Protein AF-A0A7K7KHA4-F1 (afdb_monomer)

InterPro domains:
  IPR028133 Dynamitin [PF04912] (7-176)
  IPR028133 Dynamitin [PTHR15346] (6-175)

Organism: Agelaius phoeniceus (NCBI:txid39638)

Secondary structure (DSSP, 8-state):
---HHHHHHHHHHHHHHHTT----------PPPSSS---------HHHHHHHHHHHHHHHHHHHHHHHHHH-----TT-TTTTTTTTS-HHHHHHHHHHHHHHT-HHHHHHHHHHHHHHHHHHHHHHHHHHHHHHHHHHHHHHHHHHHHHHHHHHHHHHHHHHHHHHHHHHHHHHHHTT-

Radius of gyration: 58.93 Å; Cα contacts (8 Å, |Δi|>4): 11; chains: 1; bounding box: 104×29×166 Å

pLDDT: mean 78.44, std 16.61, range [33.56, 96.31]

Sequence (180 aa):
PLPAVPRRLLQQLEVAKCSKATPGKGPARATPPAGDAVTFELYWRPEQDQFAQSAKVSELEKRLAQLEAAMRCEPDSQNPLLVGLKGSSLMDTVQVLQAKVNVLDVAVLDQVEARLQSVLGKVNEIAKHKATVQDADTQSKIHQLYETLQSWDAVASALPDVVQRLVTLRDLHEQGEGWG

Solvent-accessible surface area (backbone atoms only — not comparable to full-atom values): 10953 Å² total; per-residue (Å²): 132,82,60,74,62,67,59,51,51,56,52,54,50,54,54,63,52,69,76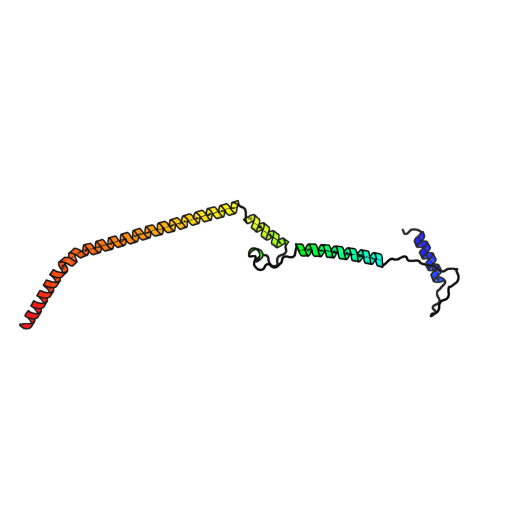,64,81,72,93,78,83,85,86,83,95,72,90,78,78,97,73,95,75,92,84,82,85,81,91,76,64,69,65,60,56,50,48,54,51,50,52,53,51,52,51,49,51,53,54,48,52,52,50,46,65,74,64,58,71,75,82,66,85,79,48,77,85,46,69,87,42,73,90,54,55,73,67,55,42,50,50,52,50,50,54,51,53,64,61,63,34,65,71,55,48,51,52,52,49,53,51,49,54,51,50,52,52,52,53,50,51,50,54,52,52,50,52,54,52,50,51,53,53,52,51,52,52,52,50,52,52,49,53,54,54,58,66,42,49,66,53,60,69,48,43,62,61,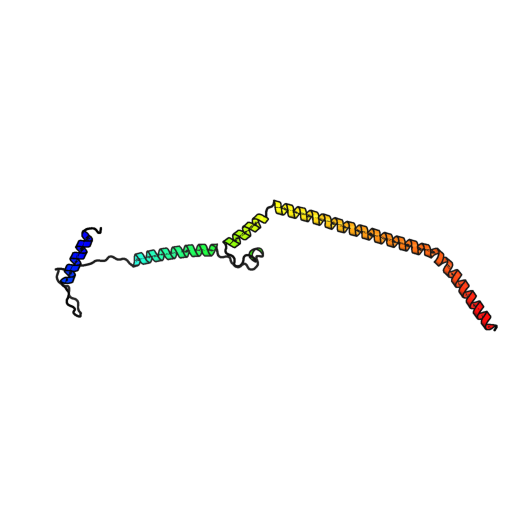53,51,51,50,53,50,54,51,49,56,50,49,56,52,54,60,72,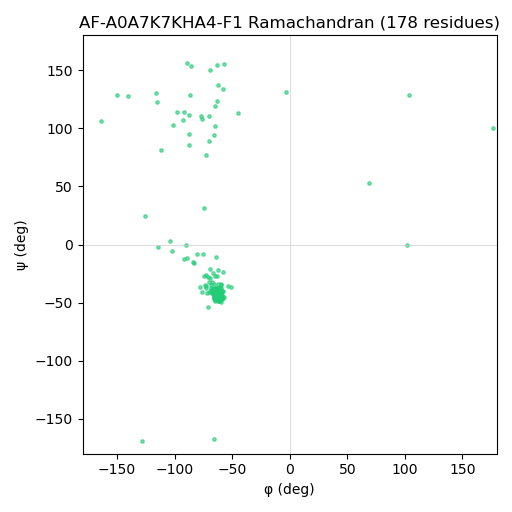76,106

Structure (mmCIF, N/CA/C/O backbone):
data_AF-A0A7K7KHA4-F1
#
_entry.id   AF-A0A7K7KHA4-F1
#
loop_
_atom_site.group_PDB
_atom_site.id
_atom_site.type_symbol
_atom_site.label_atom_id
_atom_site.label_alt_id
_atom_site.label_comp_id
_atom_site.label_asym_id
_atom_site.label_entity_id
_atom_site.label_seq_id
_atom_site.pdbx_PDB_ins_code
_atom_site.Cartn_x
_atom_site.Cartn_y
_atom_site.Cartn_z
_atom_site.occupancy
_atom_site.B_iso_or_equiv
_atom_site.auth_seq_id
_atom_site.auth_comp_id
_atom_site.auth_asym_id
_atom_site.auth_atom_id
_atom_site.pdbx_PDB_model_num
ATOM 1 N N . PRO A 1 1 ? 23.980 -13.673 -67.028 1.00 43.69 1 PRO A N 1
ATOM 2 C CA . PRO A 1 1 ? 24.995 -13.788 -68.109 1.00 43.69 1 PRO A CA 1
ATOM 3 C C . PRO A 1 1 ? 25.937 -12.583 -68.016 1.00 43.69 1 PRO A C 1
ATOM 5 O O . PRO A 1 1 ? 25.503 -11.467 -68.272 1.00 43.69 1 PRO A O 1
ATOM 8 N N . LEU A 1 2 ? 27.167 -12.772 -67.527 1.00 43.91 2 LEU A N 1
ATOM 9 C CA . LEU A 1 2 ? 28.119 -11.662 -67.395 1.00 43.91 2 LEU A CA 1
ATOM 10 C C . LEU A 1 2 ? 28.434 -11.082 -68.789 1.00 43.91 2 LEU A C 1
ATOM 12 O O . LEU A 1 2 ? 28.598 -11.870 -69.726 1.00 43.91 2 LEU A O 1
ATOM 16 N N . PRO A 1 3 ? 28.497 -9.746 -68.940 1.00 53.66 3 PRO A N 1
ATOM 17 C CA . PRO A 1 3 ? 28.736 -9.103 -70.228 1.00 53.66 3 PRO A CA 1
ATOM 18 C C . PRO A 1 3 ? 30.057 -9.578 -70.856 1.00 53.66 3 PRO A C 1
ATOM 20 O O . PRO A 1 3 ? 30.972 -10.027 -70.166 1.00 53.66 3 PRO A O 1
ATOM 23 N N . ALA A 1 4 ? 30.164 -9.499 -72.184 1.00 61.53 4 ALA A N 1
ATOM 24 C CA . ALA A 1 4 ? 31.295 -10.043 -72.948 1.00 61.53 4 ALA A CA 1
ATOM 25 C C . ALA A 1 4 ? 32.669 -9.467 -72.535 1.00 61.53 4 ALA A C 1
ATOM 27 O O . ALA A 1 4 ? 33.697 -10.117 -72.712 1.00 61.53 4 ALA A O 1
ATOM 28 N N . VAL A 1 5 ? 32.678 -8.270 -71.944 1.00 65.94 5 VAL A N 1
ATOM 29 C CA . VAL A 1 5 ? 33.880 -7.522 -71.551 1.00 65.94 5 VAL A CA 1
ATOM 30 C C . VAL A 1 5 ? 34.609 -8.153 -70.349 1.00 65.94 5 VAL A C 1
ATOM 32 O O . VAL A 1 5 ? 35.783 -8.486 -70.509 1.00 65.94 5 VAL A O 1
ATOM 35 N N . PRO A 1 6 ? 33.969 -8.425 -69.190 1.00 70.94 6 PRO A N 1
ATOM 36 C CA . PRO A 1 6 ? 34.631 -9.106 -68.070 1.00 70.94 6 PRO A CA 1
ATOM 37 C C . PRO A 1 6 ? 35.155 -10.507 -68.411 1.00 70.94 6 PRO A C 1
ATOM 39 O O . PRO A 1 6 ? 36.225 -10.884 -67.944 1.00 70.94 6 PRO A O 1
ATOM 42 N N . ARG A 1 7 ? 34.459 -11.272 -69.268 1.00 68.31 7 ARG A N 1
ATOM 43 C CA . ARG A 1 7 ? 34.952 -12.587 -69.723 1.00 68.31 7 ARG A CA 1
ATOM 44 C C . ARG A 1 7 ? 36.208 -12.469 -70.587 1.00 68.31 7 ARG A C 1
ATOM 46 O O . ARG A 1 7 ? 37.140 -13.245 -70.409 1.00 68.31 7 ARG A O 1
ATOM 53 N N . ARG A 1 8 ? 36.246 -11.485 -71.490 1.00 69.62 8 ARG A N 1
ATOM 54 C CA . ARG A 1 8 ? 37.397 -11.235 -72.367 1.00 69.62 8 ARG A CA 1
ATOM 55 C C . ARG A 1 8 ? 38.613 -10.731 -71.587 1.00 69.62 8 ARG A C 1
ATOM 57 O O . ARG A 1 8 ? 39.715 -11.192 -71.850 1.00 69.62 8 ARG A O 1
ATOM 64 N N . LEU A 1 9 ? 38.402 -9.866 -70.592 1.00 73.31 9 LEU A N 1
ATOM 65 C CA . LEU A 1 9 ? 39.447 -9.412 -69.667 1.00 73.31 9 LEU A CA 1
ATOM 66 C C . LEU A 1 9 ? 40.027 -10.573 -68.851 1.00 73.31 9 LEU A C 1
ATOM 68 O O . LEU A 1 9 ? 41.238 -10.749 -68.842 1.00 73.31 9 LEU A O 1
ATOM 72 N N . LEU A 1 10 ? 39.187 -11.419 -68.246 1.00 75.12 10 LEU A N 1
ATOM 73 C CA . LEU A 1 10 ? 39.651 -12.616 -67.528 1.00 75.12 10 LEU A CA 1
ATOM 74 C C . LEU A 1 10 ? 40.469 -13.556 -68.427 1.00 75.12 10 LEU A C 1
ATOM 76 O O . LEU A 1 10 ? 41.502 -14.068 -68.004 1.00 75.12 10 LEU A O 1
ATOM 80 N N . GLN A 1 11 ? 40.051 -13.735 -69.682 1.00 75.81 11 GLN A N 1
ATOM 81 C CA . GLN A 1 11 ? 40.777 -14.562 -70.645 1.00 75.81 11 GLN A CA 1
ATOM 82 C C . GLN A 1 11 ? 42.134 -13.955 -71.041 1.00 75.81 11 GLN A C 1
ATOM 84 O O . GLN A 1 11 ? 43.118 -14.682 -71.144 1.00 75.81 11 GLN A O 1
ATOM 89 N N . GLN A 1 12 ? 42.216 -12.634 -71.218 1.00 72.19 12 GLN A N 1
ATOM 90 C CA . GLN A 1 12 ? 43.480 -11.943 -71.506 1.00 72.19 12 GLN A CA 1
ATOM 91 C C . GLN A 1 12 ? 44.457 -11.982 -70.318 1.00 72.19 12 GLN A C 1
ATOM 93 O O . GLN A 1 12 ? 45.664 -12.086 -70.526 1.00 72.19 12 GLN A O 1
ATOM 98 N N . LEU A 1 13 ? 43.949 -11.984 -69.083 1.00 74.62 13 LEU A N 1
ATOM 99 C CA . LEU A 1 13 ? 44.758 -12.129 -67.868 1.00 74.62 13 LEU A CA 1
ATOM 100 C C . LEU A 1 13 ? 45.335 -13.536 -67.696 1.00 74.62 13 LEU A C 1
ATOM 102 O O . LEU A 1 13 ? 46.496 -13.675 -67.322 1.00 74.62 13 LEU A O 1
ATOM 106 N N . GLU A 1 14 ? 44.556 -14.576 -67.996 1.00 74.62 14 GLU A N 1
ATOM 107 C CA . GLU A 1 14 ? 45.035 -15.967 -67.980 1.00 74.62 14 GLU A CA 1
ATOM 108 C C . GLU A 1 14 ? 46.120 -16.212 -69.047 1.00 74.62 14 GLU A C 1
ATOM 110 O O . GLU A 1 14 ? 47.119 -16.883 -68.776 1.00 74.62 14 GLU A O 1
ATOM 115 N N . VAL A 1 15 ? 45.993 -15.595 -70.230 1.00 72.25 15 VAL A N 1
ATOM 116 C CA . VAL A 1 15 ? 47.018 -15.656 -71.291 1.00 72.25 15 VAL A CA 1
ATOM 117 C C . VAL A 1 15 ? 48.320 -14.965 -70.859 1.00 72.25 15 VAL A C 1
ATOM 119 O O . VAL A 1 15 ? 49.391 -15.554 -70.999 1.00 72.25 15 VAL A O 1
ATOM 122 N N . ALA A 1 16 ? 48.240 -13.770 -70.263 1.00 65.50 16 ALA A N 1
ATOM 123 C CA . ALA A 1 16 ? 49.407 -13.039 -69.749 1.00 65.50 16 ALA A CA 1
ATOM 124 C C . ALA A 1 16 ? 50.054 -13.696 -68.507 1.00 65.50 16 ALA A C 1
ATOM 126 O O . ALA A 1 16 ? 51.222 -13.457 -68.199 1.00 65.50 16 ALA A O 1
ATOM 127 N N . LYS A 1 17 ? 49.312 -14.542 -67.780 1.00 69.19 17 LYS A N 1
ATOM 128 C CA . LYS A 1 17 ? 49.820 -15.349 -66.659 1.00 69.19 17 LYS A CA 1
ATOM 129 C C . LYS A 1 17 ? 50.594 -16.582 -67.139 1.00 69.19 17 LYS A C 1
ATOM 131 O O . LYS A 1 17 ? 51.613 -16.922 -66.541 1.00 69.19 17 LYS A O 1
ATOM 136 N N . CYS A 1 18 ? 50.162 -17.222 -68.230 1.00 51.75 18 CYS A N 1
ATOM 137 C CA . CYS A 1 18 ? 50.874 -18.362 -68.823 1.00 51.75 18 CYS A CA 1
ATOM 138 C C . CYS A 1 18 ? 52.243 -17.990 -69.421 1.00 51.75 18 CYS A C 1
ATOM 140 O O . CYS A 1 18 ? 53.121 -18.846 -69.484 1.00 51.75 18 CYS A O 1
ATOM 142 N N . SER A 1 19 ? 52.465 -16.734 -69.820 1.00 53.62 19 SER A N 1
ATOM 143 C CA . SER A 1 19 ? 53.737 -16.284 -70.406 1.00 53.62 19 SER A CA 1
ATOM 144 C C . SER A 1 19 ? 54.847 -15.971 -69.384 1.00 53.62 19 SER A C 1
ATOM 146 O O . SER A 1 19 ? 55.990 -15.774 -69.791 1.00 53.62 19 SER A O 1
ATOM 148 N N . LYS A 1 20 ? 54.564 -15.952 -68.066 1.00 55.41 20 LYS A N 1
ATOM 149 C CA . LYS A 1 20 ? 55.521 -15.530 -67.011 1.00 55.41 20 LYS A CA 1
ATOM 150 C C . LYS A 1 20 ? 55.762 -16.543 -65.878 1.00 55.41 20 LYS A C 1
ATOM 152 O O . LYS A 1 20 ? 56.153 -16.155 -64.779 1.00 55.41 20 LYS A O 1
ATOM 157 N N . ALA A 1 21 ? 55.555 -17.839 -66.102 1.00 41.06 21 ALA A N 1
ATOM 158 C CA . ALA A 1 21 ? 55.824 -18.856 -65.081 1.00 41.06 21 ALA A CA 1
ATOM 159 C C . ALA A 1 21 ? 57.287 -19.361 -65.099 1.00 41.06 21 ALA A C 1
ATOM 161 O O . ALA A 1 21 ? 57.578 -20.420 -65.648 1.00 41.06 21 ALA A O 1
ATOM 162 N N . THR A 1 22 ? 58.192 -18.654 -64.413 1.00 36.66 22 THR A N 1
ATOM 163 C CA . THR A 1 22 ? 59.414 -19.241 -63.819 1.00 36.66 22 THR A CA 1
ATOM 164 C C . THR A 1 22 ? 59.668 -18.606 -62.443 1.00 36.66 22 THR A C 1
ATOM 166 O O . THR A 1 22 ? 59.672 -17.379 -62.339 1.00 36.66 22 THR A O 1
ATOM 169 N N . PRO A 1 23 ? 59.854 -19.389 -61.359 1.00 43.88 23 PRO A N 1
ATOM 170 C CA . PRO A 1 23 ? 59.997 -18.842 -60.015 1.00 43.88 23 PRO A CA 1
ATOM 171 C C . PRO A 1 23 ? 61.463 -18.484 -59.734 1.00 43.88 23 PRO A C 1
ATOM 173 O O . PRO A 1 23 ? 62.353 -19.317 -59.891 1.00 43.88 23 PRO A O 1
ATOM 176 N N . GLY A 1 24 ? 61.726 -17.261 -59.272 1.00 35.53 24 GLY A N 1
ATOM 177 C CA . GLY A 1 24 ? 63.084 -16.834 -58.932 1.00 35.53 24 GLY A CA 1
ATOM 178 C C . GLY A 1 24 ? 63.134 -15.574 -58.070 1.00 35.53 24 GLY A C 1
ATOM 179 O O . GLY A 1 24 ? 62.863 -14.484 -58.551 1.00 35.53 24 GLY A O 1
ATOM 180 N N . LYS A 1 25 ? 63.466 -15.787 -56.790 1.00 36.66 25 LYS A N 1
ATOM 181 C CA . LYS A 1 25 ? 64.076 -14.900 -55.770 1.00 36.66 25 LYS A CA 1
ATOM 182 C C . LYS A 1 25 ? 64.490 -13.481 -56.238 1.00 36.66 25 LYS A C 1
ATOM 184 O O . LYS A 1 25 ? 65.219 -13.351 -57.212 1.00 36.66 25 LYS A O 1
ATOM 189 N N . GLY A 1 26 ? 64.092 -12.445 -55.479 1.00 33.56 26 GLY A N 1
ATOM 190 C CA . GLY A 1 26 ? 64.465 -11.025 -55.702 1.00 33.56 26 GLY A CA 1
ATOM 191 C C . GLY A 1 26 ? 65.965 -10.715 -55.509 1.00 33.56 26 GLY A C 1
ATOM 192 O O . GLY A 1 26 ? 66.733 -11.665 -55.353 1.00 33.56 26 GLY A O 1
ATOM 193 N N . PRO A 1 27 ? 66.422 -9.438 -55.421 1.00 58.22 27 PRO A N 1
ATOM 194 C CA . PRO A 1 27 ? 65.699 -8.156 -55.355 1.00 58.22 27 PRO A CA 1
ATOM 195 C C . PRO A 1 27 ? 66.192 -7.104 -56.397 1.00 58.22 27 PRO A C 1
ATOM 197 O O . PRO A 1 27 ? 67.013 -7.404 -57.253 1.00 58.22 27 PRO A O 1
ATOM 200 N N . ALA A 1 28 ? 65.742 -5.852 -56.233 1.00 34.59 28 ALA A N 1
ATOM 201 C CA . ALA A 1 28 ? 66.242 -4.592 -56.813 1.00 34.59 28 ALA A CA 1
ATOM 202 C C . ALA A 1 28 ? 65.453 -3.965 -57.982 1.00 34.59 28 ALA A C 1
ATOM 204 O O . ALA A 1 28 ? 65.140 -4.559 -59.006 1.00 34.59 28 ALA A O 1
ATOM 205 N N . ARG A 1 29 ? 65.169 -2.681 -57.750 1.00 47.88 29 ARG A N 1
ATOM 206 C CA . ARG A 1 29 ? 64.570 -1.657 -58.603 1.00 47.88 29 ARG A CA 1
ATOM 207 C C . ARG A 1 29 ? 65.158 -1.654 -60.021 1.00 47.88 29 ARG A C 1
ATOM 209 O O . ARG A 1 29 ? 66.294 -1.235 -60.209 1.00 47.88 29 ARG A O 1
ATOM 216 N N . ALA A 1 30 ? 64.338 -2.006 -61.005 1.00 36.94 30 ALA A N 1
ATOM 217 C CA . ALA A 1 30 ? 64.516 -1.633 -62.404 1.00 36.94 30 ALA A CA 1
ATOM 218 C C . ALA A 1 30 ? 63.137 -1.533 -63.069 1.00 36.94 30 ALA A C 1
ATOM 220 O O . ALA A 1 30 ? 62.312 -2.435 -62.941 1.00 36.94 30 ALA A O 1
ATOM 221 N N . THR A 1 31 ? 62.879 -0.417 -63.743 1.00 47.50 31 THR A N 1
ATOM 222 C CA . THR A 1 31 ? 61.718 -0.200 -64.612 1.00 47.50 31 THR A CA 1
ATOM 223 C C . THR A 1 31 ? 61.814 -1.159 -65.809 1.00 47.50 31 THR A C 1
ATOM 225 O O . THR A 1 31 ? 62.799 -1.066 -66.544 1.00 47.50 31 THR A O 1
ATOM 228 N N . PRO A 1 32 ? 60.858 -2.083 -66.032 1.00 47.22 32 PRO A N 1
ATOM 229 C CA . PRO A 1 32 ? 60.874 -2.942 -67.210 1.00 47.22 32 PRO A CA 1
ATOM 230 C C . PRO A 1 32 ? 60.203 -2.259 -68.423 1.00 47.22 32 PRO A C 1
ATOM 232 O O . PRO A 1 32 ? 59.351 -1.385 -68.245 1.00 47.22 32 PRO A O 1
ATOM 235 N N . PRO A 1 33 ? 60.591 -2.635 -69.658 1.00 45.91 33 PRO A N 1
ATOM 236 C CA . PRO A 1 33 ? 60.121 -2.024 -70.899 1.00 45.91 33 PRO A CA 1
ATOM 237 C C . PRO A 1 33 ? 58.645 -2.326 -71.193 1.00 45.91 33 PRO A C 1
ATOM 239 O O . PRO A 1 33 ? 58.111 -3.376 -70.836 1.00 45.91 33 PRO A O 1
ATOM 242 N N . ALA A 1 34 ? 58.003 -1.377 -71.875 1.00 53.38 34 ALA A N 1
ATOM 243 C CA . ALA A 1 34 ? 56.613 -1.420 -72.307 1.00 53.38 34 ALA A CA 1
ATOM 244 C C . ALA A 1 34 ? 56.375 -2.546 -73.329 1.00 53.38 34 ALA A C 1
ATOM 246 O O . ALA A 1 34 ? 56.697 -2.417 -74.507 1.00 53.38 34 ALA A O 1
ATOM 247 N N . GLY A 1 35 ? 55.798 -3.651 -72.867 1.00 55.69 35 GLY A N 1
ATOM 248 C CA . GLY A 1 35 ? 55.345 -4.754 -73.706 1.00 55.69 35 GLY A CA 1
ATOM 249 C C . GLY A 1 35 ? 54.811 -5.881 -72.833 1.00 55.69 35 GLY A C 1
ATOM 250 O O . GLY A 1 35 ? 55.586 -6.634 -72.257 1.00 55.69 35 GLY A O 1
ATOM 251 N N . ASP A 1 36 ? 53.486 -5.965 -72.714 1.00 60.62 36 ASP A N 1
ATOM 252 C CA . ASP A 1 36 ? 52.753 -7.015 -71.990 1.00 60.62 36 ASP A CA 1
ATOM 253 C C . ASP A 1 36 ? 52.913 -7.004 -70.451 1.00 60.62 36 ASP A C 1
ATOM 255 O O . ASP A 1 36 ? 53.270 -7.982 -69.780 1.00 60.62 36 ASP A O 1
ATOM 259 N N . ALA A 1 37 ? 52.650 -5.838 -69.859 1.00 63.81 37 ALA A N 1
ATOM 260 C CA . ALA A 1 37 ? 52.416 -5.694 -68.427 1.00 63.81 37 ALA A CA 1
ATOM 261 C C . ALA A 1 37 ? 50.977 -5.225 -68.212 1.00 63.81 37 ALA A C 1
ATOM 263 O O . ALA A 1 37 ? 50.566 -4.198 -68.749 1.00 63.81 37 ALA A O 1
ATOM 264 N N . VAL A 1 38 ? 50.207 -5.991 -67.439 1.00 73.69 38 VAL A N 1
ATOM 265 C CA . VAL A 1 38 ? 48.855 -5.592 -67.059 1.00 73.69 38 VAL A CA 1
ATOM 266 C C . VAL A 1 38 ? 48.934 -4.745 -65.798 1.00 73.69 38 VAL A C 1
ATOM 268 O O . VAL A 1 38 ? 49.267 -5.248 -64.724 1.00 73.69 38 VAL A O 1
ATOM 271 N N . THR A 1 39 ? 48.621 -3.462 -65.936 1.00 76.06 39 THR A N 1
ATOM 272 C CA . THR A 1 39 ? 48.557 -2.521 -64.818 1.00 76.06 39 THR A CA 1
ATOM 273 C C . THR A 1 39 ? 47.132 -2.483 -64.284 1.00 76.06 39 THR A C 1
ATOM 275 O O . THR A 1 39 ? 46.212 -2.051 -64.976 1.00 76.06 39 THR A O 1
ATOM 278 N N . PHE A 1 40 ? 46.943 -2.948 -63.052 1.00 74.00 40 PHE A N 1
ATOM 279 C CA . PHE A 1 40 ? 45.691 -2.780 -62.323 1.00 74.00 40 PHE A CA 1
ATOM 280 C C . PHE A 1 40 ? 45.811 -1.594 -61.379 1.00 74.00 40 PHE A C 1
ATOM 282 O O . PHE A 1 40 ? 46.568 -1.646 -60.412 1.00 74.00 40 PHE A O 1
ATOM 289 N N . GLU A 1 41 ? 45.035 -0.548 -61.641 1.00 82.31 41 GLU A N 1
ATOM 290 C CA . GLU A 1 41 ? 44.923 0.601 -60.750 1.00 82.31 41 GLU A CA 1
ATOM 291 C C . GLU A 1 41 ? 43.623 0.483 -59.956 1.00 82.31 41 GLU A C 1
ATOM 293 O O . GLU A 1 41 ? 42.522 0.693 -60.465 1.00 82.31 41 GLU A O 1
ATOM 298 N N . LEU A 1 42 ? 43.757 0.074 -58.695 1.00 75.69 42 LEU A N 1
ATOM 299 C CA . LEU A 1 42 ? 42.654 0.027 -57.748 1.00 75.69 42 LEU A CA 1
ATOM 300 C C . LEU A 1 42 ? 42.616 1.345 -56.972 1.00 75.69 42 LEU A C 1
ATOM 302 O O . LEU A 1 42 ? 43.440 1.579 -56.089 1.00 75.69 42 LEU A O 1
ATOM 306 N N . TYR A 1 43 ? 41.632 2.190 -57.271 1.00 70.25 43 TYR A N 1
ATOM 307 C CA . TYR A 1 43 ? 41.345 3.378 -56.471 1.00 70.25 43 TYR A CA 1
ATOM 308 C C . TYR A 1 43 ? 40.384 3.004 -55.341 1.00 70.25 43 TYR A C 1
ATOM 310 O O . TYR A 1 43 ? 39.169 2.964 -55.525 1.00 70.25 43 TYR A O 1
ATOM 318 N N . TRP A 1 44 ? 40.940 2.706 -54.170 1.00 69.69 44 TRP A N 1
ATOM 319 C CA . TRP A 1 44 ? 40.190 2.398 -52.952 1.00 69.69 44 TRP A CA 1
ATOM 320 C C . TRP A 1 44 ? 40.473 3.464 -51.887 1.00 69.69 44 TRP A C 1
ATOM 322 O O . TRP A 1 44 ? 41.635 3.783 -51.637 1.00 69.69 44 TRP A O 1
ATOM 332 N N . ARG A 1 45 ? 39.427 4.024 -51.258 1.00 79.50 45 ARG A N 1
ATOM 333 C CA . ARG A 1 45 ? 39.549 4.981 -50.139 1.00 79.50 45 ARG A CA 1
ATOM 334 C C . ARG A 1 45 ? 39.050 4.346 -48.837 1.00 79.50 45 ARG A C 1
ATOM 336 O O . ARG A 1 45 ? 37.926 4.619 -48.419 1.00 79.50 45 ARG A O 1
ATOM 343 N N . PRO A 1 46 ? 39.883 3.539 -48.161 1.00 77.31 46 PRO A N 1
ATOM 344 C CA . PRO A 1 46 ? 39.488 2.853 -46.932 1.00 77.31 46 PRO A CA 1
ATOM 345 C C . PRO A 1 46 ? 39.145 3.828 -45.799 1.00 77.31 46 PRO A C 1
ATOM 347 O O . PRO A 1 46 ? 38.358 3.500 -44.920 1.00 77.31 46 PRO A O 1
ATOM 350 N N . GLU A 1 47 ? 39.717 5.032 -45.805 1.00 82.06 47 GLU A N 1
ATOM 351 C CA . GLU A 1 47 ? 39.436 6.061 -44.800 1.00 82.06 47 GLU A CA 1
ATOM 352 C C . GLU A 1 47 ? 38.011 6.614 -44.906 1.00 82.06 47 GLU A C 1
ATOM 354 O O . GLU A 1 47 ? 37.385 6.887 -43.887 1.00 82.06 47 GLU A O 1
ATOM 359 N N . GLN A 1 48 ? 37.466 6.735 -46.123 1.00 83.56 48 GLN A N 1
ATOM 360 C CA . GLN A 1 48 ? 36.122 7.273 -46.337 1.00 83.56 48 GLN A CA 1
ATOM 361 C C . GLN A 1 48 ? 35.044 6.288 -45.870 1.00 83.56 48 GLN A C 1
ATOM 363 O O . GLN A 1 48 ? 34.092 6.694 -45.204 1.00 83.56 48 GLN A O 1
ATOM 368 N N . ASP A 1 49 ? 35.224 4.997 -46.153 1.00 83.75 49 ASP A N 1
ATOM 369 C CA . ASP A 1 49 ? 34.325 3.948 -45.664 1.00 83.75 49 ASP A CA 1
ATOM 370 C C . ASP A 1 49 ? 34.432 3.765 -44.147 1.00 83.75 49 ASP A C 1
ATOM 372 O O . ASP A 1 49 ? 33.413 3.628 -43.471 1.00 83.75 49 ASP A O 1
ATOM 376 N N . GLN A 1 50 ? 35.643 3.832 -43.584 1.00 87.56 50 GLN A N 1
ATOM 377 C CA . GLN A 1 50 ? 35.831 3.793 -42.130 1.00 87.56 50 GLN A CA 1
ATOM 378 C C . GLN A 1 50 ? 35.214 5.006 -41.432 1.00 87.56 50 GLN A C 1
ATOM 380 O O . GLN A 1 50 ? 34.611 4.858 -40.367 1.00 87.56 50 GLN A O 1
ATOM 385 N N . PHE A 1 51 ? 35.309 6.193 -42.033 1.00 88.12 51 PHE A N 1
ATOM 386 C CA . PHE A 1 51 ? 34.652 7.391 -41.521 1.00 88.12 51 PHE A CA 1
ATOM 387 C C . PHE A 1 51 ? 33.126 7.265 -41.591 1.00 88.12 51 PHE A C 1
ATOM 389 O O . PHE A 1 51 ? 32.445 7.559 -40.611 1.00 88.12 51 PHE A O 1
ATOM 396 N N . ALA A 1 52 ? 32.578 6.764 -42.702 1.00 89.06 52 ALA A N 1
ATOM 397 C CA . ALA A 1 52 ? 31.140 6.535 -42.850 1.00 89.06 52 ALA A CA 1
ATOM 398 C C . ALA A 1 52 ? 30.606 5.494 -41.848 1.00 89.06 52 ALA A C 1
ATOM 400 O O . ALA A 1 52 ? 29.538 5.688 -41.262 1.00 89.06 52 ALA A O 1
ATOM 401 N N . GLN A 1 53 ? 31.355 4.413 -41.606 1.00 92.31 53 GLN A N 1
ATOM 402 C CA . GLN A 1 53 ? 31.014 3.426 -40.579 1.00 92.31 53 GLN A CA 1
ATOM 403 C C . GLN A 1 53 ? 31.079 4.030 -39.174 1.00 92.31 53 GLN A C 1
ATOM 405 O O . GLN A 1 53 ? 30.120 3.897 -38.416 1.00 92.31 53 GLN A O 1
ATOM 410 N N . SER A 1 54 ? 32.156 4.749 -38.850 1.00 91.88 54 SER A N 1
ATOM 411 C CA . SER A 1 54 ? 32.323 5.421 -37.555 1.00 91.88 54 SER A CA 1
ATOM 412 C C . SER A 1 54 ? 31.217 6.445 -37.288 1.00 91.88 54 SER A C 1
ATOM 414 O O . SER A 1 54 ? 30.671 6.493 -36.189 1.00 91.88 54 SER A O 1
ATOM 416 N N . ALA A 1 55 ? 30.823 7.222 -38.301 1.00 92.94 55 ALA A N 1
ATOM 417 C CA . ALA A 1 55 ? 29.724 8.178 -38.192 1.00 92.94 55 ALA A CA 1
ATOM 418 C C . ALA A 1 55 ? 28.392 7.483 -37.869 1.00 92.94 55 ALA A C 1
ATOM 420 O O . ALA A 1 55 ? 27.653 7.933 -36.995 1.00 92.94 55 ALA A O 1
ATOM 421 N N . LYS A 1 56 ? 28.109 6.349 -38.524 1.00 95.25 56 LYS A N 1
ATOM 422 C CA . LYS A 1 56 ? 26.894 5.563 -38.275 1.00 95.25 56 LYS A CA 1
ATOM 423 C C . LYS A 1 56 ? 26.882 4.938 -36.880 1.00 95.25 56 LYS A C 1
ATOM 425 O O . LYS A 1 56 ? 25.838 4.919 -36.234 1.00 95.25 56 LYS A O 1
ATOM 430 N N . VAL A 1 57 ? 28.027 4.445 -36.409 1.00 95.56 57 VAL A N 1
ATOM 431 C CA . VAL A 1 57 ? 28.173 3.932 -35.038 1.00 95.56 57 VAL A CA 1
ATOM 432 C C . VAL A 1 57 ? 27.929 5.051 -34.027 1.00 95.56 57 VAL A C 1
ATOM 434 O O . VAL A 1 57 ? 27.109 4.878 -33.133 1.00 95.56 57 VAL A O 1
ATOM 437 N N . SER A 1 58 ? 28.529 6.226 -34.226 1.00 94.12 58 SER A N 1
ATOM 438 C CA . SER A 1 58 ? 28.333 7.377 -33.338 1.00 94.12 58 SER A CA 1
ATOM 439 C C . SER A 1 58 ? 26.876 7.862 -33.300 1.00 94.12 58 SER A C 1
ATOM 441 O O . SER A 1 58 ? 26.355 8.213 -32.241 1.00 94.12 58 SER A O 1
ATOM 443 N N . GLU A 1 59 ? 26.169 7.839 -34.435 1.00 95.62 59 GLU A N 1
ATOM 444 C CA . GLU A 1 59 ? 24.736 8.148 -34.470 1.00 95.62 59 GLU A CA 1
ATOM 445 C C . GLU A 1 59 ? 23.914 7.136 -33.656 1.00 95.62 59 GLU A C 1
ATOM 447 O O . GLU A 1 59 ? 23.016 7.523 -32.901 1.00 95.62 59 GLU A O 1
ATOM 452 N N . LEU A 1 60 ? 24.226 5.843 -33.784 1.00 95.94 60 LEU A N 1
ATOM 453 C CA . LEU A 1 60 ? 23.565 4.787 -33.019 1.00 95.94 60 LEU A CA 1
ATOM 454 C C . LEU A 1 60 ? 23.853 4.906 -31.523 1.00 95.94 60 LEU A C 1
ATOM 456 O O . LEU A 1 60 ? 22.917 4.807 -30.737 1.00 95.94 60 LEU A O 1
ATOM 460 N N . GLU A 1 61 ? 25.094 5.186 -31.129 1.00 95.50 61 GLU A N 1
ATOM 461 C CA . GLU A 1 61 ? 25.470 5.440 -29.733 1.00 95.50 61 GLU A CA 1
ATOM 462 C C . GLU A 1 61 ? 24.711 6.636 -29.160 1.00 95.50 61 GLU A C 1
ATOM 464 O O . GLU A 1 61 ? 24.157 6.556 -28.066 1.00 95.50 61 GLU A O 1
ATOM 469 N N . LYS A 1 62 ? 24.595 7.728 -29.926 1.00 95.19 62 LYS A N 1
ATOM 470 C CA . LYS A 1 62 ? 23.813 8.899 -29.515 1.00 95.19 62 LYS A CA 1
ATOM 471 C C . LYS A 1 62 ? 22.338 8.552 -29.310 1.00 95.19 62 LYS A C 1
ATOM 473 O O . LYS A 1 62 ? 21.746 8.971 -28.317 1.00 95.19 62 LYS A O 1
ATOM 478 N N . ARG A 1 63 ? 21.734 7.801 -30.236 1.00 96.12 63 ARG A N 1
ATOM 479 C CA . ARG A 1 63 ? 20.335 7.354 -30.115 1.00 96.12 63 ARG A CA 1
ATOM 480 C C . ARG A 1 63 ? 20.145 6.391 -28.946 1.00 96.12 63 ARG A C 1
ATOM 482 O O . ARG A 1 63 ? 19.131 6.477 -28.259 1.00 96.12 63 ARG A O 1
ATOM 489 N N . LEU A 1 64 ? 21.107 5.505 -28.711 1.00 93.44 64 LEU A N 1
ATOM 490 C CA . LEU A 1 64 ? 21.078 4.562 -27.601 1.00 93.44 64 LEU A CA 1
ATOM 491 C C . LEU A 1 64 ? 21.174 5.297 -26.262 1.00 93.44 64 LEU A C 1
ATOM 493 O O . LEU A 1 64 ? 20.326 5.083 -25.408 1.00 93.44 64 LEU A O 1
ATOM 497 N N . ALA A 1 65 ? 22.100 6.247 -26.124 1.00 92.19 65 ALA A N 1
ATOM 498 C CA . ALA A 1 65 ? 22.233 7.070 -24.923 1.00 92.19 65 ALA A CA 1
ATOM 499 C C . ALA A 1 65 ? 20.959 7.881 -24.622 1.00 92.19 65 ALA A C 1
ATOM 501 O O . ALA A 1 65 ? 20.575 8.034 -23.465 1.00 92.19 65 ALA A O 1
ATOM 502 N N . GLN A 1 66 ? 20.268 8.381 -25.655 1.00 92.25 66 GLN A N 1
ATOM 503 C CA . GLN A 1 66 ? 18.973 9.052 -25.491 1.00 92.25 66 GLN A CA 1
ATOM 504 C C . GLN A 1 66 ? 17.881 8.096 -24.994 1.00 92.25 66 GLN A C 1
ATOM 506 O O . GLN A 1 66 ? 17.112 8.459 -24.105 1.00 92.25 66 GLN A O 1
ATOM 511 N N . LEU A 1 67 ? 17.817 6.879 -25.546 1.00 87.56 67 LEU A N 1
ATOM 512 C CA . LEU A 1 67 ? 16.877 5.851 -25.096 1.00 87.56 67 LEU A CA 1
ATOM 513 C C . LEU A 1 67 ? 17.181 5.397 -23.668 1.00 87.56 67 LEU A C 1
ATOM 515 O O . LEU A 1 67 ? 16.264 5.270 -22.863 1.00 87.56 67 LEU A O 1
ATOM 519 N N . GLU A 1 68 ? 18.451 5.208 -23.328 1.00 85.75 68 GLU A N 1
ATOM 520 C CA . GLU A 1 68 ? 18.881 4.878 -21.973 1.00 85.75 68 GLU A CA 1
ATOM 521 C C . GLU A 1 68 ? 18.522 5.990 -20.995 1.00 85.75 68 GLU A C 1
ATOM 523 O O . GLU A 1 68 ? 17.934 5.700 -19.965 1.00 85.75 68 GLU A O 1
ATOM 528 N N . ALA A 1 69 ? 18.779 7.259 -21.319 1.00 87.19 69 ALA A N 1
ATOM 529 C CA . ALA A 1 69 ? 18.405 8.377 -20.454 1.00 87.19 69 ALA A CA 1
ATOM 530 C C . ALA A 1 69 ? 16.887 8.457 -20.209 1.00 87.19 69 ALA A C 1
ATOM 532 O O . ALA A 1 69 ? 16.467 8.759 -19.096 1.00 87.19 69 ALA A O 1
ATOM 533 N N . ALA A 1 70 ? 16.069 8.162 -21.224 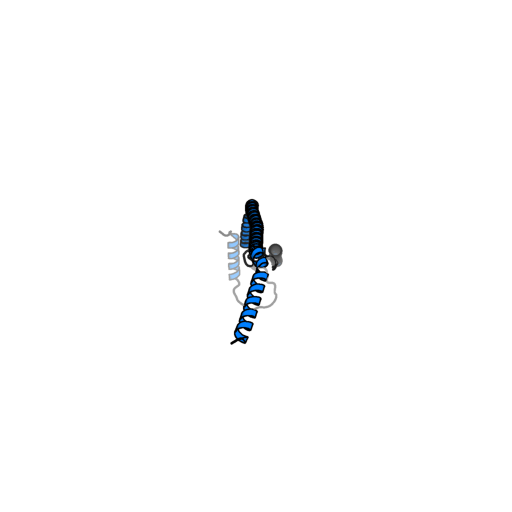1.00 82.00 70 ALA A N 1
ATOM 534 C CA . ALA A 1 70 ? 14.612 8.146 -21.097 1.00 82.00 70 ALA A CA 1
ATOM 535 C C . ALA A 1 70 ? 14.085 6.929 -20.315 1.00 82.00 70 ALA A C 1
ATOM 537 O O . ALA A 1 70 ? 13.086 7.038 -19.608 1.00 82.00 70 ALA A O 1
ATOM 538 N N . MET A 1 71 ? 14.738 5.769 -20.448 1.00 76.06 71 MET A N 1
ATOM 539 C CA . MET A 1 71 ? 14.335 4.520 -19.788 1.00 76.06 71 MET A CA 1
ATOM 540 C C . MET A 1 71 ? 14.999 4.298 -18.430 1.00 76.06 71 MET A C 1
ATOM 542 O O . MET A 1 71 ? 14.599 3.388 -17.703 1.00 76.06 71 MET A O 1
ATOM 546 N N . ARG A 1 72 ? 16.028 5.076 -18.086 1.00 75.56 72 ARG A N 1
ATOM 547 C CA . ARG A 1 72 ? 16.748 4.960 -16.822 1.00 75.56 72 ARG A CA 1
ATOM 548 C C . ARG A 1 72 ? 15.808 5.321 -15.682 1.00 75.56 72 ARG A C 1
ATOM 550 O O . ARG A 1 72 ? 15.656 6.478 -15.305 1.00 75.56 72 ARG A O 1
ATOM 557 N N . CYS A 1 73 ? 15.188 4.298 -15.114 1.00 63.84 73 CYS A N 1
ATOM 558 C CA . CYS A 1 73 ? 14.543 4.397 -13.824 1.00 63.84 73 CYS A CA 1
ATOM 559 C C . CYS A 1 73 ? 15.641 4.385 -12.764 1.00 63.84 73 CYS A C 1
ATOM 561 O O . CYS A 1 73 ? 16.264 3.351 -12.518 1.00 63.84 73 CYS A O 1
ATOM 563 N N . GLU A 1 74 ? 15.884 5.532 -12.134 1.00 63.72 74 GLU A N 1
ATOM 564 C CA . GLU A 1 74 ? 16.610 5.534 -10.870 1.00 63.72 74 GLU A CA 1
ATOM 565 C C . GLU A 1 74 ? 15.834 4.643 -9.886 1.00 63.72 74 GLU A C 1
ATOM 567 O O . GLU A 1 74 ? 14.599 4.730 -9.825 1.00 63.72 74 GLU A O 1
ATOM 572 N N . PRO A 1 75 ? 16.508 3.741 -9.154 1.00 57.44 75 PRO A N 1
ATOM 573 C CA . PRO A 1 75 ? 15.859 2.893 -8.173 1.00 57.44 75 PRO A CA 1
ATOM 574 C C . PRO A 1 75 ? 15.494 3.760 -6.971 1.00 57.44 75 PRO A C 1
ATOM 576 O O . PRO A 1 75 ? 16.159 3.725 -5.936 1.00 57.44 75 PRO A O 1
ATOM 579 N N . ASP A 1 76 ? 14.430 4.548 -7.106 1.00 58.56 76 ASP A N 1
ATOM 580 C CA . ASP A 1 76 ? 13.868 5.291 -5.996 1.00 58.56 76 ASP A CA 1
ATOM 581 C C . ASP A 1 76 ? 13.219 4.275 -5.059 1.00 58.56 76 ASP A C 1
ATOM 583 O O . ASP A 1 76 ? 12.091 3.797 -5.223 1.00 58.56 76 ASP A O 1
ATOM 587 N N . SER A 1 77 ? 14.051 3.803 -4.137 1.00 58.44 77 SER A N 1
ATOM 588 C CA . SER A 1 77 ? 13.791 2.634 -3.313 1.00 58.44 77 SER A CA 1
ATOM 589 C C . SER A 1 77 ? 12.586 2.810 -2.387 1.00 58.44 77 SER A C 1
ATOM 591 O O . SER A 1 77 ? 12.115 1.804 -1.853 1.00 58.44 77 SER A O 1
ATOM 593 N N . GLN A 1 78 ? 12.068 4.038 -2.270 1.00 58.53 78 GLN A N 1
ATOM 594 C CA . GLN A 1 78 ? 11.035 4.452 -1.331 1.00 58.53 78 GLN A CA 1
ATOM 595 C C . GLN A 1 78 ? 9.633 4.605 -1.928 1.00 58.53 78 GLN A C 1
ATOM 597 O O . GLN A 1 78 ? 8.702 4.829 -1.160 1.00 58.53 78 GLN A O 1
ATOM 602 N N . ASN A 1 79 ? 9.424 4.467 -3.244 1.00 63.09 79 ASN A N 1
ATOM 603 C CA . ASN A 1 79 ? 8.070 4.593 -3.787 1.00 63.09 79 ASN A CA 1
ATOM 604 C C . ASN A 1 79 ? 7.253 3.306 -3.518 1.00 63.09 79 ASN A C 1
ATOM 606 O O . ASN A 1 79 ? 7.526 2.276 -4.147 1.00 63.09 79 ASN A O 1
ATOM 610 N N . PRO A 1 80 ? 6.233 3.331 -2.632 1.00 61.94 80 PRO A N 1
ATOM 611 C CA . PRO A 1 80 ? 5.439 2.150 -2.283 1.00 61.94 80 PRO A CA 1
ATOM 612 C C . PRO A 1 80 ? 4.669 1.575 -3.482 1.00 61.94 80 PRO A C 1
ATOM 614 O O . PRO A 1 80 ? 4.350 0.387 -3.488 1.00 61.94 80 PRO A O 1
ATOM 617 N N . LEU A 1 81 ? 4.425 2.376 -4.528 1.00 61.97 81 LEU A N 1
ATOM 618 C CA . LEU A 1 81 ? 3.817 1.914 -5.778 1.00 61.97 81 LEU A CA 1
ATOM 619 C C . LEU A 1 81 ? 4.783 1.068 -6.615 1.00 61.97 81 LEU A C 1
ATOM 621 O O . LEU A 1 81 ? 4.335 0.207 -7.365 1.00 61.97 81 LEU A O 1
ATOM 625 N N . LEU A 1 82 ? 6.095 1.279 -6.461 1.00 63.41 82 LEU A N 1
ATOM 626 C CA . LEU A 1 82 ? 7.138 0.562 -7.198 1.00 63.41 82 LEU A CA 1
ATOM 627 C C . LEU A 1 82 ? 7.601 -0.723 -6.497 1.00 63.41 82 LEU A C 1
ATOM 629 O O . LEU A 1 82 ? 8.282 -1.534 -7.117 1.00 63.41 82 LEU A O 1
ATOM 633 N N . VAL A 1 83 ? 7.225 -0.956 -5.233 1.00 65.12 83 VAL A N 1
ATOM 634 C CA . VAL A 1 83 ? 7.686 -2.114 -4.435 1.00 65.12 83 VAL A CA 1
ATOM 635 C C . VAL A 1 83 ? 7.309 -3.459 -5.071 1.00 65.12 83 VAL A C 1
ATOM 637 O O . VAL A 1 83 ? 8.101 -4.393 -5.009 1.00 65.12 83 VAL A O 1
ATOM 640 N N . GLY A 1 84 ? 6.155 -3.548 -5.738 1.00 63.72 84 GLY A N 1
ATOM 641 C CA . GLY A 1 84 ? 5.722 -4.750 -6.469 1.00 63.72 84 GLY A CA 1
ATOM 642 C C . GLY A 1 84 ? 6.156 -4.807 -7.939 1.00 63.72 84 GLY A C 1
ATOM 643 O O . GLY A 1 84 ? 5.813 -5.758 -8.630 1.00 63.72 84 GLY A O 1
ATOM 644 N N . LEU A 1 85 ? 6.865 -3.782 -8.418 1.00 63.09 85 LEU A N 1
ATOM 645 C CA . LEU A 1 85 ? 7.246 -3.581 -9.823 1.00 63.09 85 LEU A CA 1
ATOM 646 C C . LEU A 1 85 ? 8.768 -3.670 -10.030 1.00 63.09 85 LEU A C 1
ATOM 648 O O . LEU A 1 85 ? 9.273 -3.544 -11.144 1.00 63.09 85 LEU A O 1
ATOM 652 N N . LYS A 1 86 ? 9.527 -3.874 -8.945 1.00 62.47 86 LYS A N 1
ATOM 653 C CA . LYS A 1 86 ? 10.976 -4.074 -8.995 1.00 62.47 86 LYS A CA 1
ATOM 654 C C . LYS A 1 86 ? 11.273 -5.443 -9.611 1.00 62.47 86 LYS A C 1
ATOM 656 O O . LYS A 1 86 ? 11.026 -6.469 -8.989 1.00 62.47 86 LYS A O 1
ATOM 661 N N . GLY A 1 87 ? 11.831 -5.441 -10.821 1.00 64.62 87 GLY A N 1
ATOM 662 C CA . GLY A 1 87 ? 12.275 -6.650 -11.526 1.00 64.62 87 GLY A CA 1
ATOM 663 C C . GLY A 1 87 ? 11.341 -7.149 -12.632 1.00 64.62 87 GLY A C 1
ATOM 664 O O . GLY A 1 87 ? 11.673 -8.137 -13.280 1.00 64.62 87 GLY A O 1
ATOM 665 N N . SER A 1 88 ? 10.213 -6.477 -12.881 1.00 68.19 88 SER A N 1
ATOM 666 C CA . SER A 1 88 ? 9.342 -6.751 -14.029 1.00 68.19 88 SER A CA 1
ATOM 667 C C . SER A 1 88 ? 9.755 -5.931 -15.257 1.00 68.19 88 SER A C 1
ATOM 669 O O . SER A 1 88 ? 10.394 -4.882 -15.124 1.00 68.19 88 SER A O 1
ATOM 671 N N . SER A 1 89 ? 9.418 -6.393 -16.468 1.00 78.56 89 SER A N 1
ATOM 672 C CA . SER A 1 89 ? 9.682 -5.601 -17.675 1.00 78.56 89 SER A CA 1
ATOM 673 C C . SER A 1 89 ? 8.888 -4.287 -17.631 1.00 78.56 89 SER A C 1
ATOM 675 O O . SER A 1 89 ? 7.837 -4.218 -16.993 1.00 78.56 89 SER A O 1
ATOM 677 N N . LEU A 1 90 ? 9.352 -3.233 -18.319 1.00 77.56 90 LEU A N 1
ATOM 678 C CA . LEU A 1 90 ? 8.617 -1.956 -18.387 1.00 77.56 90 LEU A CA 1
ATOM 679 C C . LEU A 1 90 ? 7.170 -2.167 -18.857 1.00 77.56 90 LEU A C 1
ATOM 681 O O . LEU A 1 90 ? 6.257 -1.509 -18.369 1.00 77.56 90 LEU A O 1
ATOM 685 N N . MET A 1 91 ? 6.959 -3.121 -19.764 1.00 82.94 91 MET A N 1
ATOM 686 C CA . MET A 1 91 ? 5.635 -3.476 -20.260 1.00 82.94 91 MET A CA 1
ATOM 687 C C . MET A 1 91 ? 4.746 -4.070 -19.161 1.00 82.94 91 MET A C 1
ATOM 689 O O . MET A 1 91 ? 3.597 -3.659 -19.026 1.00 82.94 91 MET A O 1
ATOM 693 N N . ASP A 1 92 ? 5.271 -4.993 -18.352 1.00 81.38 92 ASP A N 1
ATOM 694 C CA . ASP A 1 92 ? 4.537 -5.572 -17.219 1.00 81.38 92 ASP A CA 1
ATOM 695 C C . ASP A 1 92 ? 4.197 -4.492 -16.185 1.00 81.38 92 ASP A C 1
ATOM 697 O O . ASP A 1 92 ? 3.071 -4.412 -15.696 1.00 81.38 92 ASP A O 1
ATOM 701 N N . THR A 1 93 ? 5.152 -3.602 -15.910 1.00 78.88 93 THR A N 1
ATOM 702 C CA . THR A 1 93 ? 4.974 -2.452 -15.020 1.00 78.88 93 THR A CA 1
ATOM 703 C C . THR A 1 93 ? 3.858 -1.533 -15.513 1.00 78.88 93 THR A C 1
ATOM 705 O O . THR A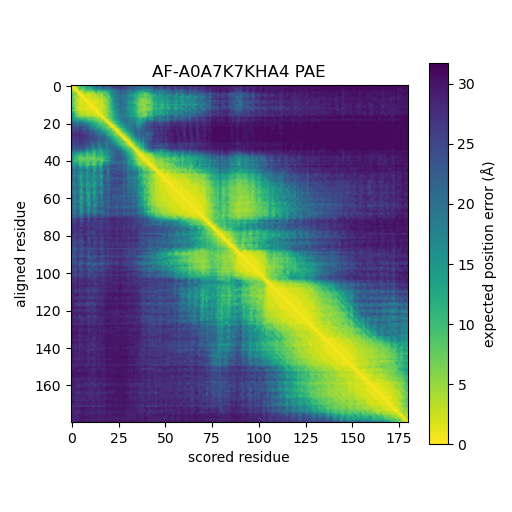 1 93 ? 2.975 -1.168 -14.737 1.00 78.88 93 THR A O 1
ATOM 708 N N . VAL A 1 94 ? 3.846 -1.205 -16.808 1.00 81.94 94 VAL A N 1
ATOM 709 C CA . VAL A 1 94 ? 2.787 -0.402 -17.438 1.00 81.94 94 VAL A CA 1
ATOM 710 C C . VAL A 1 94 ? 1.440 -1.126 -17.395 1.00 81.94 94 VAL A C 1
ATOM 712 O O . VAL A 1 94 ? 0.439 -0.486 -17.094 1.00 81.94 94 VAL A O 1
ATOM 715 N N . GLN A 1 95 ? 1.387 -2.442 -17.619 1.00 83.94 95 GLN A N 1
ATOM 716 C CA . GLN A 1 95 ? 0.141 -3.213 -17.513 1.00 83.94 95 GLN A CA 1
ATOM 717 C C . GLN A 1 95 ? -0.423 -3.216 -16.090 1.00 83.94 95 GLN A C 1
ATOM 719 O O . GLN A 1 95 ? -1.624 -3.020 -15.903 1.00 83.94 95 GLN A O 1
ATOM 724 N N . VAL A 1 96 ? 0.428 -3.396 -15.078 1.00 81.56 96 VAL A N 1
ATOM 725 C CA . VAL A 1 96 ? 0.010 -3.344 -13.671 1.00 81.56 96 VAL A CA 1
ATOM 726 C C . VAL A 1 96 ? -0.457 -1.938 -13.296 1.00 81.56 96 VAL A C 1
ATOM 728 O O . VAL A 1 96 ? -1.487 -1.801 -12.633 1.00 81.56 96 VAL A O 1
ATOM 731 N N . LEU A 1 97 ? 0.253 -0.890 -13.732 1.00 79.31 97 LEU A N 1
ATOM 732 C CA . LEU A 1 97 ? -0.192 0.494 -13.544 1.00 79.31 97 LEU A CA 1
ATOM 733 C C . LEU A 1 97 ? -1.533 0.738 -14.235 1.00 79.31 97 LEU A C 1
ATOM 735 O O . LEU A 1 97 ? -2.432 1.283 -13.608 1.00 79.31 97 LEU A O 1
ATOM 739 N N . GLN A 1 98 ? -1.702 0.286 -15.476 1.00 82.88 98 GLN A N 1
ATOM 740 C CA . GLN A 1 98 ? -2.949 0.415 -16.224 1.00 82.88 98 GLN A CA 1
ATOM 741 C C . GLN A 1 98 ? -4.105 -0.295 -15.513 1.00 82.88 98 GL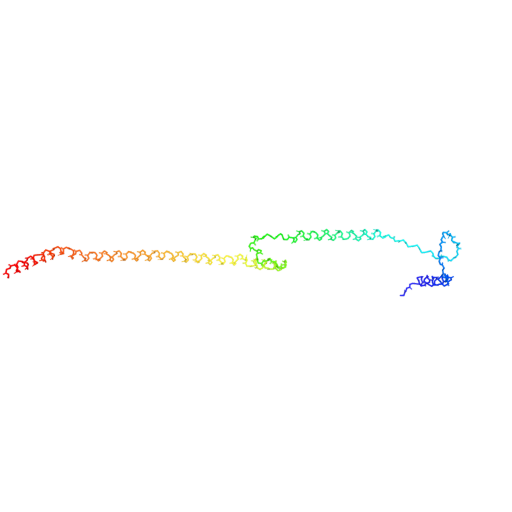N A C 1
ATOM 743 O O . GLN A 1 98 ? -5.180 0.278 -15.375 1.00 82.88 98 GLN A O 1
ATOM 748 N N . ALA A 1 99 ? -3.889 -1.511 -15.006 1.00 81.00 99 ALA A N 1
ATOM 749 C CA . ALA A 1 99 ? -4.890 -2.228 -14.224 1.00 81.00 99 ALA A CA 1
ATOM 750 C C . ALA A 1 99 ? -5.251 -1.467 -12.939 1.00 81.00 99 ALA A C 1
ATOM 752 O O . ALA A 1 99 ? -6.429 -1.329 -12.622 1.00 81.00 99 ALA A O 1
ATOM 753 N N . LYS A 1 100 ? -4.260 -0.915 -12.223 1.00 76.94 100 LYS A N 1
ATOM 754 C CA . LYS A 1 100 ? -4.500 -0.078 -11.036 1.00 76.94 100 LYS A CA 1
ATOM 755 C C . LYS A 1 100 ? -5.246 1.215 -11.373 1.00 76.94 100 LYS A C 1
ATOM 757 O O . LYS A 1 100 ? -6.143 1.582 -10.627 1.00 76.94 100 LYS A O 1
ATOM 762 N N . VAL A 1 101 ? 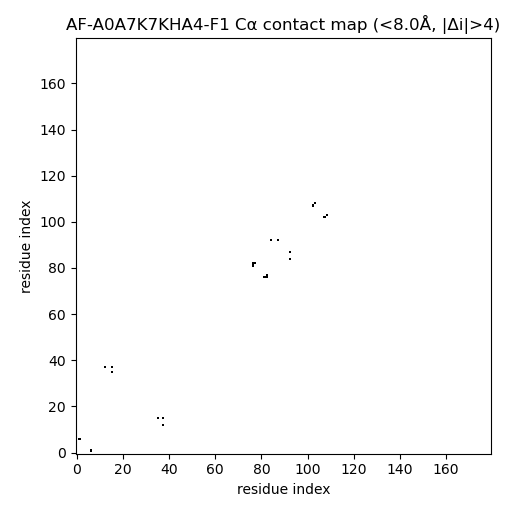-4.928 1.865 -12.491 1.00 80.44 101 VAL A N 1
ATOM 763 C CA . VAL A 1 101 ? -5.645 3.048 -12.997 1.00 80.44 101 VAL A CA 1
ATOM 764 C C . VAL A 1 101 ? -7.086 2.702 -13.365 1.00 80.44 101 VAL A C 1
ATOM 766 O O . VAL A 1 101 ? -7.986 3.469 -13.056 1.00 80.44 101 VAL A O 1
ATOM 769 N N . ASN A 1 102 ? -7.333 1.523 -13.933 1.00 77.50 102 ASN A N 1
ATOM 770 C CA . ASN A 1 102 ? -8.690 1.064 -14.231 1.00 77.50 102 ASN A CA 1
ATOM 771 C C . ASN A 1 102 ? -9.499 0.752 -12.958 1.00 77.50 102 ASN A C 1
ATOM 773 O O . ASN A 1 102 ? -10.717 0.877 -12.970 1.00 77.50 102 ASN A O 1
ATOM 777 N N . VAL A 1 103 ? -8.844 0.348 -11.860 1.00 72.44 103 VAL A N 1
ATOM 778 C CA . VAL A 1 103 ? -9.499 0.224 -10.541 1.00 72.44 103 VAL A CA 1
ATOM 779 C C . VAL A 1 103 ? -9.753 1.596 -9.908 1.00 72.44 103 VAL A C 1
ATOM 781 O O . VAL A 1 103 ? -10.715 1.744 -9.160 1.00 72.44 103 VAL A O 1
ATOM 784 N N . LEU A 1 104 ? -8.945 2.609 -10.235 1.00 71.94 104 LEU A N 1
ATOM 785 C CA . LEU A 1 104 ? -9.171 4.018 -9.882 1.00 71.94 104 LEU A CA 1
ATOM 786 C C . LEU A 1 104 ? -10.284 4.665 -10.733 1.00 71.94 104 LEU A C 1
ATOM 788 O O . LEU A 1 104 ? -10.242 5.864 -11.006 1.00 71.94 104 LEU A O 1
ATOM 792 N N . ASP A 1 105 ? -11.285 3.891 -11.152 1.00 78.81 105 ASP A N 1
ATOM 793 C CA . ASP A 1 105 ? -12.521 4.441 -11.691 1.00 78.81 105 ASP A CA 1
ATOM 794 C C . ASP A 1 105 ? -13.212 5.244 -10.581 1.00 78.81 105 ASP A C 1
ATOM 796 O O . ASP A 1 105 ? -13.492 4.721 -9.496 1.00 78.81 105 ASP A O 1
ATOM 800 N N . VAL A 1 106 ? -13.472 6.522 -10.858 1.00 77.50 106 VAL A N 1
ATOM 801 C CA . VAL A 1 106 ? -14.164 7.448 -9.954 1.00 77.50 106 VAL A CA 1
ATOM 802 C C . VAL A 1 106 ? -15.472 6.830 -9.454 1.00 77.50 106 VAL A C 1
ATOM 804 O O . VAL A 1 106 ? -15.768 6.930 -8.270 1.00 77.50 106 VAL A O 1
ATOM 807 N N . ALA A 1 107 ? -16.186 6.073 -10.294 1.00 79.31 107 ALA A N 1
ATOM 808 C CA . ALA A 1 107 ? -17.420 5.402 -9.894 1.00 79.31 107 ALA A CA 1
ATOM 809 C C . ALA A 1 107 ? -17.203 4.306 -8.831 1.00 79.31 107 ALA A C 1
ATOM 811 O O . ALA A 1 107 ? -18.015 4.148 -7.916 1.00 79.31 107 ALA A O 1
ATOM 812 N N . VAL A 1 108 ? -16.106 3.546 -8.925 1.00 78.19 108 VAL A N 1
ATOM 813 C CA . VAL A 1 108 ? -15.760 2.512 -7.934 1.00 78.19 108 VAL A CA 1
ATOM 814 C C . VAL A 1 108 ? -15.275 3.163 -6.641 1.00 78.19 108 VAL A C 1
ATOM 816 O O . VAL A 1 108 ? -15.612 2.691 -5.553 1.00 78.19 108 VAL A O 1
ATOM 819 N N . LEU A 1 109 ? -14.526 4.263 -6.741 1.00 83.75 109 LEU A N 1
ATOM 820 C CA . LEU A 1 109 ? -14.076 5.023 -5.579 1.00 83.75 109 LEU A CA 1
ATOM 821 C C . LEU A 1 109 ? -15.256 5.656 -4.828 1.00 83.75 109 LEU A C 1
ATOM 823 O O . LEU A 1 109 ? -15.349 5.466 -3.617 1.00 83.75 109 LEU A O 1
ATOM 827 N N . ASP A 1 110 ? -16.201 6.278 -5.537 1.00 89.19 110 ASP A N 1
ATOM 828 C CA . ASP A 1 110 ? -17.444 6.824 -4.975 1.00 89.19 110 ASP A CA 1
ATOM 829 C C . ASP A 1 110 ? -18.275 5.727 -4.290 1.00 89.19 110 ASP A C 1
ATOM 831 O O . ASP A 1 110 ? -18.812 5.912 -3.195 1.00 89.19 110 ASP A O 1
ATOM 835 N N . GLN A 1 111 ? -18.349 4.533 -4.892 1.00 90.25 111 GLN A N 1
ATOM 836 C CA . GLN A 1 111 ? -19.035 3.389 -4.291 1.00 90.25 111 GLN A CA 1
ATOM 837 C C . GLN A 1 111 ? -18.350 2.921 -2.997 1.00 90.25 111 GLN A C 1
ATOM 839 O O . GLN A 1 111 ? -19.027 2.575 -2.021 1.00 90.25 111 GLN A O 1
ATOM 844 N N . VAL A 1 112 ? -17.015 2.875 -2.972 1.00 88.69 112 VAL A N 1
ATOM 845 C CA . VAL A 1 112 ? -16.245 2.519 -1.771 1.00 88.69 112 VAL A CA 1
ATOM 846 C C . VAL A 1 112 ? -16.402 3.592 -0.695 1.00 88.69 112 VAL A C 1
ATOM 848 O O . VAL A 1 112 ? -16.643 3.244 0.462 1.00 88.69 112 VAL A O 1
ATOM 851 N N . GLU A 1 113 ? -16.353 4.871 -1.059 1.00 89.81 113 GLU A N 1
ATOM 852 C CA . GLU A 1 113 ? -16.578 5.990 -0.146 1.00 89.81 113 GLU A CA 1
ATOM 853 C C . GLU A 1 113 ? -17.984 5.942 0.464 1.00 89.81 113 GLU A C 1
ATOM 855 O O . GLU A 1 113 ? -18.118 5.973 1.687 1.00 89.81 113 GLU A O 1
ATOM 860 N N . ALA A 1 114 ? -19.032 5.745 -0.341 1.00 95.06 114 ALA A N 1
ATOM 861 C CA . ALA A 1 114 ? -20.405 5.617 0.150 1.00 95.06 114 ALA A CA 1
ATOM 862 C C . ALA A 1 114 ? -20.562 4.453 1.146 1.00 95.06 114 ALA A C 1
ATOM 864 O O . ALA A 1 114 ? -21.241 4.571 2.172 1.00 95.06 114 ALA A O 1
ATOM 865 N N . ARG A 1 115 ? -19.897 3.319 0.885 1.00 95.31 115 ARG A N 1
ATOM 866 C CA . ARG A 1 115 ? -19.877 2.178 1.813 1.00 95.31 115 ARG A CA 1
ATOM 867 C C . ARG A 1 115 ? -19.136 2.511 3.105 1.00 95.31 115 ARG A C 1
ATOM 869 O O . ARG A 1 115 ? -19.628 2.147 4.172 1.00 95.31 115 ARG A O 1
ATOM 876 N N . LEU A 1 116 ? -18.000 3.202 3.032 1.00 94.88 116 LEU A N 1
ATOM 877 C CA . LEU A 1 116 ? -17.246 3.642 4.209 1.00 94.88 116 LEU A CA 1
ATOM 878 C C . LEU A 1 116 ? -18.044 4.641 5.050 1.00 94.88 116 LEU A C 1
ATOM 880 O O . LEU A 1 116 ? -18.112 4.472 6.265 1.00 94.88 116 LEU A O 1
ATOM 884 N N . GLN A 1 117 ? -18.721 5.603 4.422 1.00 96.06 117 GLN A N 1
ATOM 885 C CA . GLN A 1 117 ? -19.620 6.538 5.105 1.00 96.06 117 GLN A CA 1
ATOM 886 C C . GLN A 1 117 ? -20.781 5.804 5.792 1.00 96.06 117 GLN A C 1
ATOM 888 O O . GLN A 1 117 ? -21.105 6.087 6.945 1.00 96.06 117 GLN A O 1
ATOM 893 N N . SER A 1 118 ? -21.365 4.793 5.137 1.00 96.31 118 SER A N 1
ATOM 894 C CA . SER A 1 118 ? -22.402 3.954 5.753 1.00 96.31 118 SER A CA 1
ATOM 895 C C . SER A 1 118 ? -21.879 3.171 6.962 1.00 96.31 118 SER A C 1
ATOM 897 O O . SER A 1 118 ? -22.547 3.112 7.997 1.00 96.31 118 SER A O 1
ATOM 899 N N . VAL A 1 119 ? -20.683 2.582 6.863 1.00 96.12 119 VAL A N 1
ATOM 900 C CA . VAL A 1 119 ? -20.043 1.868 7.980 1.00 96.12 119 VAL A CA 1
ATOM 901 C C . VAL A 1 119 ? -19.737 2.826 9.128 1.00 96.12 119 VAL A C 1
ATOM 903 O O . VAL A 1 119 ? -20.059 2.508 10.271 1.00 96.12 119 VAL A O 1
ATOM 906 N N . LEU A 1 120 ? -19.188 4.006 8.838 1.00 94.44 120 LEU A N 1
ATOM 907 C CA . LEU A 1 120 ? -18.915 5.040 9.832 1.00 94.44 120 LEU A CA 1
ATOM 908 C C . LEU A 1 120 ? -20.196 5.462 10.564 1.00 94.44 120 LEU A C 1
ATOM 910 O O . LEU A 1 120 ? -20.213 5.502 11.794 1.00 94.44 120 LEU A O 1
ATOM 914 N N . GLY A 1 121 ? -21.287 5.689 9.825 1.00 94.62 121 GLY A N 1
ATOM 915 C CA . GLY A 1 121 ? -22.598 5.990 10.400 1.00 94.62 121 GLY A CA 1
ATOM 916 C C . GLY A 1 121 ? -23.094 4.882 11.333 1.00 94.62 121 GLY A C 1
ATOM 917 O O . GLY A 1 121 ? -23.478 5.157 12.468 1.00 94.62 121 GLY A O 1
ATOM 918 N N . LYS A 1 122 ? -23.005 3.615 10.908 1.00 95.12 122 LYS A N 1
ATOM 919 C CA . LYS A 1 122 ? -23.389 2.463 11.745 1.00 95.12 122 LYS A CA 1
ATOM 920 C C . LYS A 1 122 ? -22.536 2.344 13.007 1.00 95.12 122 LYS A C 1
ATOM 922 O O . LYS A 1 122 ? -23.074 2.058 14.071 1.00 95.12 122 LYS A O 1
ATOM 927 N N . VAL A 1 123 ? -21.226 2.570 12.914 1.00 94.25 123 VAL A N 1
ATOM 928 C CA . VAL A 1 123 ? -20.323 2.546 14.077 1.00 94.25 123 VAL A CA 1
ATOM 929 C C . VAL A 1 123 ? -20.684 3.650 15.069 1.00 94.25 123 VAL A C 1
ATOM 931 O O . VAL A 1 123 ? -20.704 3.400 16.274 1.00 94.25 123 VAL A O 1
ATOM 934 N N . ASN A 1 124 ? -21.025 4.843 14.581 1.00 94.12 124 ASN A N 1
ATOM 935 C CA . ASN A 1 124 ? -21.423 5.952 15.441 1.00 94.12 124 ASN A CA 1
ATOM 936 C C . ASN A 1 124 ? -22.765 5.682 16.146 1.00 94.12 124 ASN A C 1
ATOM 938 O O . ASN A 1 124 ? -22.893 5.908 17.348 1.00 94.12 124 ASN A O 1
ATOM 942 N N . GLU A 1 125 ? -23.740 5.109 15.434 1.00 93.81 125 GLU A N 1
ATOM 943 C CA . GLU A 1 125 ? -25.011 4.686 16.037 1.00 93.81 125 GLU A CA 1
ATOM 944 C C . GLU A 1 125 ? -24.816 3.600 17.100 1.00 93.81 125 GLU A C 1
ATOM 946 O O . GLU A 1 125 ? -25.410 3.680 18.175 1.00 93.81 125 GLU A O 1
ATOM 951 N N . ILE A 1 126 ? -23.929 2.628 16.860 1.00 91.25 126 ILE A N 1
ATOM 952 C CA . ILE A 1 126 ? -23.573 1.609 17.859 1.00 91.25 126 ILE A CA 1
ATOM 953 C C . ILE A 1 126 ? -22.924 2.257 19.087 1.00 91.25 126 ILE A C 1
ATOM 955 O O . ILE A 1 126 ? -23.270 1.902 20.214 1.00 91.25 126 ILE A O 1
ATOM 959 N N . ALA A 1 127 ? -22.006 3.210 18.899 1.00 90.94 127 ALA A N 1
ATOM 960 C CA . ALA A 1 127 ? -21.375 3.923 20.007 1.00 90.94 127 ALA A CA 1
ATOM 961 C C . ALA A 1 127 ? -22.410 4.692 20.843 1.00 90.94 127 ALA A C 1
ATOM 963 O O . ALA A 1 127 ? -22.393 4.612 22.074 1.00 90.94 127 ALA A O 1
ATOM 964 N N . LYS A 1 128 ? -23.361 5.360 20.181 1.00 92.31 128 LYS A N 1
ATOM 965 C CA . LYS A 1 128 ? -24.459 6.076 20.834 1.00 92.31 128 LYS A CA 1
ATOM 966 C C . LYS A 1 128 ? -25.400 5.130 21.582 1.00 92.31 128 LYS A C 1
ATOM 968 O O . LYS A 1 128 ? -25.664 5.363 22.756 1.00 92.31 128 LYS A O 1
ATOM 973 N N . HIS A 1 129 ? -25.846 4.043 20.948 1.00 92.69 129 HIS A N 1
ATOM 974 C CA . HIS A 1 129 ? -26.685 3.023 21.592 1.00 92.69 129 HIS A CA 1
ATOM 975 C C . HIS A 1 129 ? -25.986 2.386 22.794 1.00 92.69 129 HIS A C 1
ATOM 977 O O . HIS A 1 129 ? -26.604 2.160 23.832 1.00 92.69 129 HIS A O 1
ATOM 983 N N . LYS A 1 130 ? -24.681 2.119 22.691 1.00 89.69 130 LYS A N 1
ATOM 984 C CA . LYS A 1 130 ? -23.901 1.579 23.806 1.00 89.69 130 LYS A CA 1
ATOM 985 C C . LYS A 1 130 ? -23.854 2.555 24.983 1.00 89.69 130 LYS A C 1
ATOM 987 O O . LYS A 1 130 ? -24.026 2.118 26.117 1.00 89.69 130 LYS A O 1
ATOM 992 N N . ALA A 1 131 ? -23.661 3.849 24.722 1.00 87.81 131 ALA A N 1
ATOM 993 C CA . ALA A 1 131 ? -23.672 4.874 25.764 1.00 87.81 131 ALA A CA 1
ATOM 994 C C . ALA A 1 131 ? -25.046 4.982 26.448 1.00 87.81 131 ALA A C 1
ATOM 996 O O . ALA A 1 131 ? -25.112 4.994 27.673 1.00 87.81 131 ALA A O 1
ATOM 997 N N . THR A 1 132 ? -26.144 4.974 25.682 1.00 85.12 132 THR A N 1
ATOM 998 C CA . THR A 1 132 ? -27.501 5.031 26.254 1.00 85.12 132 THR A CA 1
ATOM 999 C C . THR A 1 132 ? -27.855 3.781 27.055 1.00 85.12 132 THR A C 1
ATOM 1001 O O . THR A 1 132 ? -28.497 3.884 28.094 1.00 85.12 132 THR A O 1
ATOM 1004 N N . VAL A 1 133 ? -27.429 2.596 26.602 1.00 84.81 133 VAL A N 1
ATOM 1005 C CA . VAL A 1 133 ? -27.653 1.340 27.336 1.00 84.81 133 VAL A CA 1
ATOM 1006 C C . VAL A 1 133 ? -26.859 1.319 28.641 1.00 84.81 133 VAL A C 1
ATOM 1008 O O . VAL A 1 133 ? -27.391 0.891 29.660 1.00 84.81 133 VAL A O 1
ATOM 1011 N N . GLN A 1 134 ? -25.610 1.797 28.634 1.00 89.19 134 GLN A N 1
ATOM 1012 C CA . GLN A 1 134 ? -24.821 1.892 29.863 1.00 89.19 134 GLN A CA 1
ATOM 1013 C C . GLN A 1 134 ? -25.438 2.861 30.871 1.00 89.19 134 GLN A C 1
ATOM 1015 O O . GLN A 1 134 ? -25.498 2.522 32.047 1.00 89.19 134 GLN A O 1
ATOM 1020 N N . ASP A 1 135 ? -25.919 4.021 30.426 1.00 90.06 135 ASP A N 1
ATOM 1021 C CA . ASP A 1 135 ? -26.577 4.988 31.312 1.00 90.06 135 ASP A CA 1
ATOM 1022 C C . ASP A 1 135 ? -27.899 4.443 31.884 1.00 90.06 135 ASP A C 1
ATOM 1024 O O . ASP A 1 135 ? -28.170 4.554 33.076 1.00 90.06 135 ASP A O 1
ATOM 1028 N N . ALA A 1 136 ? -28.700 3.748 31.072 1.00 89.44 136 ALA A N 1
ATOM 1029 C CA . ALA A 1 136 ? -29.914 3.098 31.563 1.00 89.44 136 ALA A CA 1
ATOM 1030 C C . ALA A 1 136 ? -29.615 2.009 32.617 1.00 89.44 136 ALA A C 1
ATOM 1032 O O . ALA A 1 136 ? -30.318 1.904 33.624 1.00 89.44 136 ALA A O 1
ATOM 1033 N N . ASP A 1 137 ? -28.559 1.215 32.411 1.00 90.75 137 ASP A N 1
ATOM 1034 C CA . ASP A 1 137 ? -28.123 0.179 33.354 1.00 90.75 137 ASP A CA 1
ATOM 1035 C C . ASP A 1 137 ? -27.584 0.776 34.667 1.00 90.75 137 ASP A C 1
ATOM 1037 O O . ASP A 1 137 ? -27.911 0.289 35.752 1.00 90.75 137 ASP A O 1
ATOM 1041 N N . THR A 1 138 ? -26.808 1.866 34.608 1.00 91.62 138 THR A N 1
ATOM 1042 C CA . THR A 1 138 ? -26.337 2.558 35.820 1.00 91.62 138 THR A CA 1
ATOM 1043 C C . THR A 1 138 ? -27.496 3.178 36.594 1.00 91.62 138 THR A C 1
ATOM 1045 O O . THR A 1 138 ? -27.559 2.996 37.809 1.00 91.62 138 THR A O 1
ATOM 1048 N N . GLN A 1 139 ? -28.447 3.832 35.919 1.00 93.31 139 GLN A N 1
ATOM 1049 C CA . GLN A 1 139 ? -29.648 4.381 36.559 1.00 93.31 139 GLN A CA 1
ATOM 1050 C C . GLN A 1 139 ? -30.499 3.288 37.219 1.00 93.31 139 GLN A C 1
ATOM 1052 O O . GLN A 1 139 ? -30.954 3.460 38.350 1.00 93.31 139 GLN A O 1
ATOM 1057 N N . SER A 1 140 ? -30.661 2.130 36.569 1.00 94.94 140 SER A N 1
ATOM 1058 C CA . SER A 1 140 ? -31.383 0.992 37.153 1.00 94.94 140 SER A CA 1
ATOM 1059 C C . SER A 1 140 ? -30.706 0.471 38.426 1.00 94.94 140 SER A C 1
ATOM 1061 O O . SER A 1 140 ? -31.377 0.269 39.440 1.00 94.94 140 SER A O 1
ATOM 1063 N N . LYS A 1 141 ? -29.374 0.332 38.417 1.00 95.88 141 LYS A N 1
ATOM 1064 C CA . LYS A 1 141 ? -28.593 -0.072 39.600 1.00 95.88 141 LYS A CA 1
ATOM 1065 C C . LYS A 1 141 ? -28.683 0.948 40.734 1.00 95.88 141 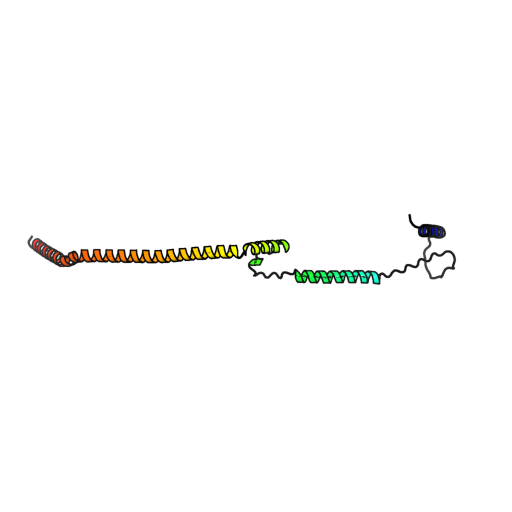LYS A C 1
ATOM 1067 O O . LYS A 1 141 ? -28.826 0.553 41.888 1.00 95.88 141 LYS A O 1
ATOM 1072 N N . ILE A 1 142 ? -28.626 2.244 40.418 1.00 95.94 142 ILE A N 1
ATOM 1073 C CA . ILE A 1 142 ? -28.804 3.322 41.405 1.00 95.94 142 ILE A CA 1
ATOM 1074 C C . ILE A 1 142 ? -30.187 3.220 42.051 1.00 95.94 142 ILE A C 1
ATOM 1076 O O . ILE A 1 142 ? -30.294 3.271 43.275 1.00 95.94 142 ILE A O 1
ATOM 1080 N N . HIS A 1 143 ? -31.235 3.024 41.249 1.00 95.06 143 HIS A N 1
ATOM 1081 C CA . HIS A 1 143 ? -32.593 2.877 41.761 1.00 95.06 143 HIS A CA 1
ATOM 1082 C C . HIS A 1 143 ? -32.742 1.635 42.654 1.00 95.06 143 HIS A C 1
ATOM 1084 O O . HIS A 1 143 ? -33.292 1.738 43.747 1.00 95.06 143 HIS A O 1
ATOM 1090 N N . GLN A 1 144 ? -32.175 0.488 42.260 1.00 94.62 144 GLN A N 1
ATOM 1091 C CA . GLN A 1 144 ? -32.164 -0.713 43.105 1.00 94.62 144 GLN A CA 1
ATOM 1092 C C . GLN A 1 144 ? -31.455 -0.480 44.444 1.00 94.62 144 GLN A C 1
ATOM 1094 O O . GLN A 1 144 ? -31.973 -0.880 45.484 1.00 94.62 144 GLN A O 1
ATOM 1099 N N . LEU A 1 145 ? -30.295 0.185 44.443 1.00 94.88 145 LEU A N 1
ATOM 1100 C CA . LEU A 1 145 ? -29.586 0.520 45.680 1.00 94.88 145 LEU A CA 1
ATOM 1101 C C . LEU A 1 145 ? -30.429 1.421 46.586 1.00 94.88 145 LEU A C 1
ATOM 1103 O O . LEU A 1 145 ? -30.484 1.188 47.794 1.00 94.88 145 LEU A O 1
ATOM 1107 N N . TYR A 1 146 ? -31.121 2.403 46.012 1.00 94.44 146 TYR A N 1
ATOM 1108 C CA . TYR A 1 146 ? -32.011 3.284 46.761 1.00 94.44 146 TYR A CA 1
ATOM 1109 C C . TYR A 1 146 ? -33.159 2.514 47.431 1.00 94.44 146 TYR A C 1
ATOM 1111 O O . TYR A 1 146 ? -33.349 2.644 48.638 1.00 94.44 146 TYR A O 1
ATOM 1119 N N . GLU A 1 147 ? -33.847 1.640 46.690 1.00 95.06 147 GLU A N 1
ATOM 1120 C CA . GLU A 1 147 ? -34.906 0.777 47.236 1.00 95.06 147 GLU A CA 1
ATOM 1121 C C . GLU A 1 147 ? -34.381 -0.126 48.363 1.00 95.06 147 GLU A C 1
ATOM 1123 O O . GLU A 1 147 ? -35.004 -0.243 49.421 1.00 95.06 147 GLU A O 1
ATOM 1128 N N . THR A 1 148 ? -33.194 -0.727 48.187 1.00 93.19 148 THR A N 1
ATOM 1129 C CA . THR A 1 148 ? -32.592 -1.551 49.248 1.00 93.19 148 THR A CA 1
ATOM 1130 C C . THR A 1 148 ? -32.288 -0.733 50.498 1.00 93.19 148 THR A C 1
ATOM 1132 O O . THR A 1 148 ? -32.636 -1.166 51.595 1.00 93.19 148 THR A O 1
ATOM 1135 N N . LEU A 1 149 ? -31.726 0.469 50.350 1.00 93.50 149 LEU A N 1
ATOM 1136 C CA . LEU A 1 149 ? -31.439 1.359 51.471 1.00 93.50 149 LEU A CA 1
ATOM 1137 C C . LEU A 1 149 ? -32.724 1.768 52.199 1.00 93.50 149 LEU A C 1
ATOM 1139 O O . LEU A 1 149 ? -32.777 1.729 53.425 1.00 93.50 149 LEU A O 1
ATOM 1143 N N . GLN A 1 150 ? -33.774 2.096 51.449 1.00 92.88 150 GLN A N 1
ATOM 1144 C CA . GLN A 1 150 ? -35.047 2.514 52.019 1.00 92.88 150 GLN A CA 1
ATOM 1145 C C . GLN A 1 150 ? -35.764 1.371 52.746 1.00 92.88 150 GLN A C 1
ATOM 1147 O O . GLN A 1 150 ? -36.322 1.578 53.821 1.00 92.88 150 GLN A O 1
ATOM 1152 N N . SER A 1 151 ? -35.684 0.143 52.225 1.00 91.81 151 SER A N 1
ATOM 1153 C CA . SER A 1 151 ? -36.216 -1.039 52.917 1.00 91.81 151 SER A CA 1
ATOM 1154 C C . SER A 1 151 ? -35.488 -1.344 54.235 1.00 91.81 151 SER A C 1
ATOM 1156 O O . SER A 1 151 ? -36.081 -1.906 55.157 1.00 91.81 151 SER A O 1
ATOM 1158 N N . TRP A 1 152 ? -34.218 -0.942 54.351 1.00 91.44 152 TRP A N 1
ATOM 1159 C CA . TRP A 1 152 ? -33.415 -1.117 55.559 1.00 91.44 152 TRP A CA 1
ATOM 1160 C C . TRP A 1 152 ? -33.630 -0.017 56.599 1.00 91.44 152 TRP A C 1
ATOM 1162 O O . TRP A 1 152 ? -33.289 -0.238 57.754 1.00 91.44 152 TRP A O 1
ATOM 1172 N N . ASP A 1 153 ? -34.233 1.121 56.253 1.00 92.38 153 ASP A N 1
ATOM 1173 C CA . ASP A 1 153 ? -34.443 2.244 57.181 1.00 92.38 153 ASP A CA 1
ATOM 1174 C C . ASP A 1 153 ? -35.349 1.855 58.371 1.00 92.38 153 ASP A C 1
ATOM 1176 O O . ASP A 1 153 ? -35.065 2.133 59.541 1.00 92.38 153 ASP A O 1
ATOM 1180 N N . ALA A 1 154 ? -36.397 1.073 58.096 1.00 85.56 154 ALA A N 1
ATOM 1181 C CA . ALA A 1 154 ? -37.266 0.505 59.129 1.00 85.56 154 ALA A CA 1
ATOM 1182 C C . ALA A 1 154 ? -36.536 -0.507 60.037 1.00 85.56 154 ALA A C 1
ATOM 1184 O O . ALA A 1 154 ? -36.808 -0.593 61.232 1.00 85.56 154 ALA A O 1
ATOM 1185 N N . VAL A 1 155 ? -35.584 -1.268 59.488 1.00 88.81 155 VAL A N 1
ATOM 1186 C CA . VAL A 1 155 ? -34.774 -2.225 60.261 1.00 88.81 155 VAL A CA 1
ATOM 1187 C C . VAL A 1 155 ? -33.713 -1.490 61.080 1.00 88.81 155 VAL A C 1
ATOM 1189 O O . VAL A 1 155 ? -33.492 -1.819 62.244 1.00 88.81 155 VAL A O 1
ATOM 1192 N N . ALA A 1 156 ? -33.087 -0.467 60.499 1.00 89.88 156 ALA A N 1
ATOM 1193 C CA . ALA A 1 156 ? -32.072 0.358 61.135 1.00 89.88 156 ALA A CA 1
ATOM 1194 C C . ALA A 1 156 ? -32.638 1.148 62.322 1.00 89.88 156 ALA A C 1
ATOM 1196 O O . ALA A 1 156 ? -31.967 1.257 63.344 1.00 89.88 156 ALA A O 1
ATOM 1197 N N . SER A 1 157 ? -33.878 1.639 62.226 1.00 90.81 157 SER A N 1
ATOM 1198 C CA . SER A 1 157 ? -34.553 2.334 63.332 1.00 90.81 157 SER A CA 1
ATOM 1199 C C . SER A 1 157 ? -34.937 1.411 64.493 1.00 90.81 157 SER A C 1
ATOM 1201 O O . SER A 1 157 ? -34.874 1.836 65.642 1.00 90.81 157 SER A O 1
ATOM 1203 N N . ALA A 1 158 ? -35.265 0.143 64.226 1.00 90.88 158 ALA A N 1
ATOM 1204 C CA . ALA A 1 158 ? -35.576 -0.847 65.263 1.00 90.88 158 ALA A CA 1
ATOM 1205 C C . ALA A 1 158 ? -34.327 -1.516 65.875 1.00 90.88 158 ALA A C 1
ATOM 1207 O O . ALA A 1 158 ? -34.405 -2.150 66.931 1.00 90.88 158 ALA A O 1
ATOM 1208 N N . LEU A 1 159 ? -33.167 -1.396 65.221 1.00 93.69 159 LEU A N 1
ATOM 1209 C CA . LEU A 1 159 ? -31.929 -2.057 65.630 1.00 93.69 159 LEU A CA 1
ATOM 1210 C C . LEU A 1 159 ? -31.449 -1.648 67.039 1.00 93.69 159 LEU A C 1
ATOM 1212 O O . L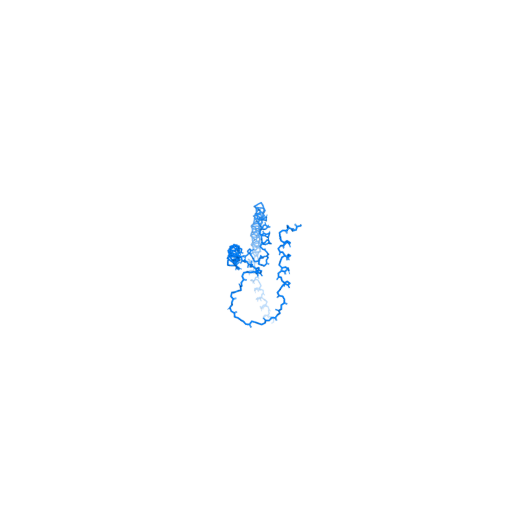EU A 1 159 ? -31.131 -2.552 67.815 1.00 93.69 159 LEU A O 1
ATOM 1216 N N . PRO A 1 160 ? -31.424 -0.354 67.430 1.00 93.94 160 PRO A N 1
ATOM 1217 C CA . PRO A 1 160 ? -31.004 0.056 68.769 1.00 93.94 160 PRO A CA 1
ATOM 1218 C C . PRO A 1 160 ? -31.886 -0.535 69.870 1.00 93.94 160 PRO A C 1
ATOM 1220 O O . PRO A 1 160 ? -31.364 -1.006 70.875 1.00 93.94 160 PRO A O 1
ATOM 1223 N N . ASP A 1 161 ? -33.203 -0.587 69.660 1.00 92.50 161 ASP A N 1
ATOM 1224 C CA . ASP A 1 161 ? -34.150 -1.129 70.641 1.00 92.50 161 ASP A CA 1
ATOM 1225 C C . ASP A 1 161 ? -33.964 -2.637 70.843 1.00 92.50 161 ASP A C 1
ATOM 1227 O O . ASP A 1 161 ? -33.998 -3.142 71.970 1.00 92.50 161 ASP A O 1
ATOM 1231 N N . VAL A 1 162 ? -33.731 -3.378 69.756 1.00 94.75 162 VAL A N 1
ATOM 1232 C CA . VAL A 1 162 ? -33.434 -4.816 69.829 1.00 94.75 162 VAL A CA 1
ATOM 1233 C C . VAL A 1 162 ? -32.098 -5.054 70.535 1.00 94.75 162 VAL A C 1
ATOM 1235 O O . VAL A 1 162 ? -32.017 -5.926 71.401 1.00 94.75 162 VAL A O 1
ATOM 1238 N N . VAL A 1 163 ? -31.070 -4.257 70.225 1.00 96.00 163 VAL A N 1
ATOM 1239 C CA . VAL A 1 163 ? -29.762 -4.322 70.898 1.00 96.00 163 VAL A CA 1
ATOM 1240 C C . VAL A 1 163 ? -29.902 -4.020 72.390 1.00 96.00 163 VAL A C 1
ATOM 1242 O O . VAL A 1 163 ? -29.389 -4.781 73.208 1.00 96.00 163 VAL A O 1
ATOM 1245 N N . GLN A 1 164 ? -30.655 -2.982 72.761 1.00 94.94 164 GLN A N 1
ATOM 1246 C CA . GLN A 1 164 ? -30.920 -2.619 74.154 1.00 94.94 164 GLN A CA 1
ATOM 1247 C C . GLN A 1 164 ? -31.570 -3.787 74.913 1.00 94.94 164 GLN A C 1
ATOM 1249 O O . GLN A 1 164 ? -31.136 -4.142 76.007 1.00 94.94 164 GLN A O 1
ATOM 1254 N N . ARG A 1 165 ? -32.570 -4.447 74.314 1.00 94.50 165 ARG A N 1
ATOM 1255 C CA . ARG A 1 165 ? -33.235 -5.614 74.917 1.00 94.50 165 ARG A CA 1
ATOM 1256 C C . ARG A 1 165 ? -32.289 -6.800 75.091 1.00 94.50 165 ARG A C 1
ATOM 1258 O O . ARG A 1 165 ? -32.307 -7.428 76.147 1.00 94.50 165 ARG A O 1
ATOM 1265 N N . LEU A 1 166 ? -31.452 -7.095 74.096 1.00 94.12 166 LEU A N 1
ATOM 1266 C CA . LEU A 1 166 ? -30.445 -8.159 74.192 1.00 94.12 166 LEU A CA 1
ATOM 1267 C C . LEU A 1 166 ? -29.418 -7.877 75.295 1.00 94.12 166 LEU A C 1
ATOM 1269 O O . LEU A 1 166 ? -29.063 -8.790 76.037 1.00 94.12 166 LEU A O 1
ATOM 1273 N N . VAL A 1 167 ? -28.998 -6.618 75.447 1.00 93.81 167 VAL A N 1
ATOM 1274 C CA . VAL A 1 167 ? -28.125 -6.174 76.543 1.00 93.81 167 VAL A CA 1
ATOM 1275 C C . VAL A 1 167 ? -28.798 -6.400 77.896 1.00 93.81 167 VAL A C 1
ATOM 1277 O O . VAL A 1 167 ? -28.211 -7.044 78.758 1.00 93.81 167 VAL A O 1
ATOM 1280 N N . THR A 1 168 ? -30.058 -5.982 78.063 1.00 93.19 168 THR A N 1
ATOM 1281 C CA . THR A 1 168 ? -30.780 -6.208 79.328 1.00 93.19 168 THR A CA 1
ATOM 1282 C C . THR A 1 168 ? -30.971 -7.690 79.649 1.00 93.19 168 THR A C 1
ATOM 1284 O O . THR A 1 168 ? -30.845 -8.083 80.802 1.00 93.19 168 THR A O 1
ATOM 1287 N N . LEU A 1 169 ? -31.239 -8.528 78.641 1.00 93.31 169 LEU A N 1
ATOM 1288 C CA . LEU A 1 169 ? -31.354 -9.980 78.800 1.00 93.31 169 LEU A CA 1
ATOM 1289 C C . LEU A 1 169 ? -30.030 -10.614 79.230 1.00 93.31 169 LEU A C 1
ATOM 1291 O O . LEU A 1 169 ? -30.033 -11.469 80.110 1.00 93.31 169 LEU A O 1
ATOM 1295 N N . ARG A 1 170 ? -28.909 -10.177 78.643 1.00 92.12 170 ARG A N 1
ATOM 1296 C CA . ARG A 1 170 ? -27.569 -10.608 79.057 1.00 92.12 170 ARG A CA 1
ATOM 1297 C C . ARG A 1 170 ? -27.310 -10.248 80.517 1.00 92.12 170 ARG A C 1
ATOM 1299 O O . ARG A 1 170 ? -26.921 -11.122 81.279 1.00 92.12 170 ARG A O 1
ATOM 1306 N N . ASP A 1 171 ? -27.561 -9.003 80.909 1.00 91.44 171 ASP A N 1
ATOM 1307 C CA . ASP A 1 171 ? -27.310 -8.552 82.282 1.00 91.44 171 ASP A CA 1
ATOM 1308 C C . ASP A 1 171 ? -28.172 -9.333 83.294 1.00 91.44 171 ASP A C 1
ATOM 1310 O O . ASP A 1 171 ? -27.736 -9.619 84.407 1.00 91.44 171 ASP A O 1
ATOM 1314 N N . LEU A 1 172 ? -29.390 -9.720 82.899 1.00 89.38 172 LEU A N 1
ATOM 1315 C CA . LEU A 1 172 ? -30.298 -10.540 83.704 1.00 89.38 172 LEU A CA 1
ATOM 1316 C C . LEU A 1 172 ? -29.836 -12.007 83.787 1.00 89.38 172 LEU A C 1
ATOM 1318 O O . LEU A 1 172 ? -29.974 -12.623 84.841 1.00 89.38 172 LEU A O 1
ATOM 1322 N N . HIS A 1 173 ? -29.249 -12.557 82.717 1.00 87.69 173 HIS A N 1
ATOM 1323 C CA . HIS A 1 173 ? -28.593 -13.870 82.743 1.00 87.69 173 HIS A CA 1
ATOM 1324 C C . HIS A 1 173 ? -27.353 -13.877 83.645 1.00 87.69 173 HIS A C 1
ATOM 1326 O O . HIS A 1 173 ? -27.229 -14.774 84.472 1.00 87.69 173 HIS A O 1
ATOM 1332 N N . GLU A 1 174 ? -26.478 -12.871 83.546 1.00 86.31 174 GLU A N 1
ATOM 1333 C CA . GLU A 1 174 ? -25.294 -12.757 84.414 1.00 86.31 174 GLU A CA 1
ATOM 1334 C C . GLU A 1 174 ? -25.687 -12.613 85.889 1.00 86.31 174 GLU A C 1
ATOM 1336 O O . GLU A 1 174 ? -25.080 -13.223 86.769 1.00 86.31 174 GLU A O 1
ATOM 1341 N N . GLN A 1 175 ? -26.751 -11.855 86.170 1.00 80.75 175 GLN A N 1
ATOM 1342 C CA . GLN A 1 175 ? -27.324 -11.797 87.511 1.00 80.75 175 GLN A CA 1
ATOM 1343 C C . GLN A 1 175 ? -27.891 -13.154 87.939 1.00 80.75 175 GLN A C 1
ATOM 1345 O O . GLN A 1 175 ? -27.652 -13.553 89.066 1.00 80.75 175 GLN A O 1
ATOM 1350 N N . GLY A 1 176 ? -28.589 -13.893 87.074 1.00 73.38 176 GLY A N 1
ATOM 1351 C CA . GLY A 1 176 ? -29.114 -15.224 87.401 1.00 73.38 176 GLY A CA 1
ATOM 1352 C C . GLY A 1 176 ? -28.030 -16.267 87.705 1.00 73.38 176 GLY A C 1
ATOM 1353 O O . GLY A 1 176 ? -28.206 -17.071 88.618 1.00 73.38 176 GLY A O 1
ATOM 1354 N N . GLU A 1 177 ? -26.900 -16.233 86.995 1.00 67.38 177 GLU A N 1
ATOM 1355 C CA . GLU A 1 177 ? -25.756 -17.127 87.241 1.00 67.38 177 GLU A CA 1
ATOM 1356 C C . GLU A 1 177 ? -25.005 -16.798 88.542 1.00 67.38 177 GLU A C 1
ATOM 1358 O O . GLU A 1 177 ? -24.464 -17.698 89.174 1.00 67.38 177 GLU A O 1
ATOM 1363 N N . GLY A 1 178 ? -25.013 -15.539 88.995 1.00 59.16 178 GLY A N 1
ATOM 1364 C CA . GLY A 1 178 ? -24.421 -15.141 90.280 1.00 59.16 178 GLY A CA 1
ATOM 1365 C C . GLY A 1 178 ? -25.235 -15.535 91.522 1.00 59.16 178 GLY A C 1
ATOM 1366 O O . GLY A 1 178 ? -24.759 -15.345 92.641 1.00 59.16 178 GLY A O 1
ATOM 1367 N N . TRP A 1 179 ? -26.462 -16.040 91.344 1.00 53.81 179 TRP A N 1
ATOM 1368 C CA . TRP A 1 179 ? -27.351 -16.487 92.429 1.00 53.81 179 TRP A CA 1
ATOM 1369 C C . TRP A 1 179 ? -27.410 -18.025 92.551 1.00 53.81 179 TRP A C 1
ATOM 1371 O O . TRP A 1 179 ? -28.175 -18.530 93.377 1.00 53.81 179 TRP A O 1
ATOM 1381 N N . GLY A 1 180 ? -26.633 -18.752 91.734 1.00 44.38 180 GLY A N 1
ATOM 1382 C CA . GLY A 1 180 ? -26.491 -20.215 91.741 1.00 44.38 180 GLY A CA 1
ATOM 1383 C C . GLY A 1 180 ? -25.279 -20.720 92.514 1.00 44.38 180 GLY A C 1
ATOM 1384 O O . GLY A 1 180 ? -24.241 -20.023 92.525 1.00 44.38 180 GLY A O 1
#

Foldseek 3Di:
DPDPVVVVVVVLVVVLVVVDDDDDDDDDDDDDDPDRDDDDDDDDDPVVVVVVVVVVVVVVVVVVVVVCVVPDDDPPVPDPLCPVVPPPDPVVSVVVVVVVVVCVPVVNVVVVVVVVVVVVVVVVVVVVVVVVVVVVVVVVVVVVVVVVVVVCVVVVVCVVVVVVVVVVVVVVVVVVVVVD

Mean predicted aligned error: 19.7 Å